Protein AF-D7DSE1-F1 (afdb_monomer)

Nearest PDB structures (foldseek):
  5x4i-assembly1_A  TM=6.315E-01  e=7.859E-10  Pyrococcus furiosus DSM 3638
  5x4h-assembly1_A  TM=6.173E-01  e=9.241E-10  Pyrococcus furiosus DSM 3638
  5ght-assembly1_A  TM=3.970E-01  e=4.111E-10  Thermococcus kodakarensis KOD1
  5ghr-assembly1_A  TM=4.679E-01  e=4.760E-08  Thermococcus kodakarensis KOD1
  6raz-assembly1_A  TM=4.412E-01  e=2.690E-04  Drosophila melanogaster

Solvent-accessible surface area (backbone atoms only — not comparable to full-atom values): 18315 Å² total; per-residue (Å²): 84,74,71,52,52,65,63,40,70,82,50,90,53,61,69,60,38,54,50,49,50,52,53,44,42,29,71,45,64,64,48,70,100,65,55,68,73,62,33,47,75,72,31,32,46,78,45,74,79,29,79,72,57,54,50,42,82,39,39,32,22,59,18,55,28,68,33,40,62,65,55,82,31,85,38,55,64,55,26,34,53,53,35,44,76,73,74,44,64,37,66,52,25,57,76,75,48,53,73,67,56,49,50,56,53,50,56,53,49,51,50,55,49,41,72,73,44,60,78,95,49,41,88,49,45,58,72,65,44,38,34,70,41,51,33,33,43,21,87,87,67,52,77,41,48,37,70,50,53,54,50,50,44,35,49,30,55,74,76,66,40,52,69,60,34,53,47,27,65,77,47,54,45,74,80,95,47,63,74,80,40,47,66,56,51,53,52,48,52,51,49,46,56,54,48,59,71,41,41,86,82,47,60,44,54,25,23,38,56,40,73,44,71,38,100,80,79,42,84,42,79,43,76,42,68,28,38,34,35,70,39,41,72,69,56,47,51,53,52,28,58,78,68,74,47,93,54,68,72,66,58,59,73,44,45,70,56,47,48,57,52,42,31,59,37,90,89,39,58,55,89,30,37,38,36,40,36,37,55,69,61,65,21,41,38,28,32,26,58,29,58,67,55,29,70,74,68,62,58,76,59,55,85,68,67,24,50,66,71,46,56,32,39,39,68,36,46,47,66,53,49,55,70,32,43,42,92,35,81,86,130

Foldseek 3Di:
DVVLLVVCVPPPPVVLNVLVVQLVCCVFPVDGPDDQVVCVVLQKHKDWFAFPWPWLPFQQLVRLCQPQLQRLDLDSVRSCVVCVVLVHHRGDGNVNDDPVSRVVVLVVVLVSSLVRDPPLLNVCSSVQGTGMFMWGAFPVRDITGSNVLSVLLLQCVLLPVVVLSVVCSVGVDPPDCPVVNPVVVVLLVQLLVLLLVCCVVFKAKWWFFDFDCFPVRDGDTDTFIAIEGEAEPVNLVVSCVSSVHPDSVSSVSNLLVNQRSNSSRPSHDSCHKYWYWYDAQKTKIKIANRVSCCVSGVDDCVVLQWDGGGITIDIDGNVSVVVGTDHDDDD

Secondary structure (DSSP, 8-state):
-HHHHHHHHT-S-HHHHHHHHHHHHHHHHS---S-HHHHHHTTEEEEEEEE--S-TTS-HHHHHHT-TTTT--SSHHHHHHHHHHTT--TTS-GGGS-HHHHHHHHHHHHHHHHHHS-GGGGGGHHHHHEEEEEEEE-TT--EEEHHHHHHHHHHHHHTT-HHHHHHHHHH---TT-TGGGHHHHHHHHHHHHHHHHHHHHHEEEEEEEEEEE-TTSSEEEEEEEEEEEEE-HHHHHHHHHHHT-S-HHHHHTTHHHHHHHGGGSTTS-TTS-EEEEE-SSEEEEEEE--HHHHHHH---SGGGT-EESSEEEEEEEHHHHHHHEEE----

Organism: Methanococcus voltae (strain ATCC BAA-1334 / A3) (NCBI:txid456320)

Structure (mmCIF, N/CA/C/O backbone):
data_AF-D7DSE1-F1
#
_entry.id   AF-D7DSE1-F1
#
loop_
_atom_site.group_PDB
_atom_site.id
_atom_site.type_symbol
_atom_site.label_atom_id
_atom_site.label_alt_id
_atom_site.label_comp_id
_atom_site.label_asym_id
_atom_site.label_entity_id
_atom_site.label_seq_id
_atom_site.pdbx_PDB_ins_code
_atom_site.Cartn_x
_atom_site.Cartn_y
_atom_site.Cartn_z
_atom_site.occupancy
_atom_site.B_iso_or_equiv
_atom_site.auth_seq_id
_atom_site.auth_comp_id
_atom_site.auth_asym_id
_atom_site.auth_atom_id
_atom_site.pdbx_PDB_model_num
ATOM 1 N N . MET A 1 1 ? 2.330 -10.966 7.352 1.00 81.06 1 MET A N 1
ATOM 2 C CA . MET A 1 1 ? 1.121 -11.818 7.349 1.00 81.06 1 MET A CA 1
ATOM 3 C C . MET A 1 1 ? 1.404 -13.301 7.152 1.00 81.06 1 MET A C 1
ATOM 5 O O . MET A 1 1 ? 1.011 -14.053 8.021 1.00 81.06 1 MET A O 1
ATOM 9 N N . TYR A 1 2 ? 2.136 -13.758 6.127 1.00 78.62 2 TYR A N 1
ATOM 10 C CA . TYR A 1 2 ? 2.422 -15.205 5.978 1.00 78.62 2 TYR A CA 1
ATOM 11 C C . TYR A 1 2 ? 3.104 -15.850 7.204 1.00 78.62 2 TYR A C 1
ATOM 13 O O . TYR A 1 2 ? 2.754 -16.946 7.617 1.00 78.62 2 TYR A O 1
ATOM 21 N N . LYS A 1 3 ? 4.034 -15.135 7.854 1.00 82.56 3 LYS A N 1
ATOM 22 C CA . LYS A 1 3 ? 4.616 -15.584 9.132 1.00 82.56 3 LYS A CA 1
ATOM 23 C C . LYS A 1 3 ? 3.591 -15.708 10.267 1.00 82.56 3 LYS A C 1
ATOM 25 O O . LYS A 1 3 ? 3.805 -16.507 11.162 1.00 82.56 3 LYS A O 1
ATOM 30 N N . ILE A 1 4 ? 2.526 -14.904 10.239 1.00 84.44 4 ILE A N 1
ATOM 31 C CA . ILE A 1 4 ? 1.454 -14.945 11.239 1.00 84.44 4 ILE A CA 1
ATOM 32 C C . ILE A 1 4 ? 0.587 -16.175 11.015 1.00 84.44 4 ILE A C 1
ATOM 34 O O . ILE A 1 4 ? 0.338 -16.879 11.980 1.00 84.44 4 ILE A O 1
ATOM 38 N N . LEU A 1 5 ? 0.222 -16.476 9.761 1.00 84.75 5 LEU A N 1
ATOM 39 C CA . LEU A 1 5 ? -0.468 -17.723 9.409 1.00 84.75 5 LEU A CA 1
ATOM 40 C C . LEU A 1 5 ? 0.285 -18.938 9.955 1.00 84.75 5 LEU A C 1
ATOM 42 O O . LEU A 1 5 ? -0.229 -19.646 10.811 1.00 84.75 5 LEU A O 1
ATOM 46 N N . LYS A 1 6 ? 1.567 -19.078 9.594 1.00 84.88 6 LYS A N 1
ATOM 47 C CA . LYS A 1 6 ? 2.430 -20.156 10.108 1.00 84.88 6 LYS A CA 1
ATOM 48 C C . LYS A 1 6 ? 2.527 -20.204 11.628 1.00 84.88 6 LYS A C 1
ATOM 50 O O . LYS A 1 6 ? 2.675 -21.270 12.212 1.00 84.88 6 LYS A O 1
ATOM 55 N N . MET A 1 7 ? 2.512 -19.039 12.271 1.00 84.25 7 MET A N 1
ATOM 56 C CA . MET A 1 7 ? 2.574 -18.949 13.724 1.00 84.25 7 MET A CA 1
ATOM 57 C C . MET A 1 7 ? 1.302 -19.516 14.364 1.00 84.25 7 MET A C 1
ATOM 59 O O . MET A 1 7 ? 1.409 -20.174 15.396 1.00 84.25 7 MET A O 1
ATOM 63 N N . VAL A 1 8 ? 0.122 -19.265 13.783 1.00 86.19 8 VAL A N 1
ATOM 64 C CA . VAL A 1 8 ? -1.166 -19.714 14.339 1.00 86.19 8 VAL A CA 1
ATOM 65 C C . VAL A 1 8 ? -1.611 -21.095 13.862 1.00 86.19 8 VAL A C 1
ATOM 67 O O . VAL A 1 8 ? -2.371 -21.730 14.583 1.00 86.19 8 VAL A O 1
ATOM 70 N N . GLU A 1 9 ? -1.105 -21.601 12.732 1.00 85.00 9 GLU A N 1
ATOM 71 C CA . GLU A 1 9 ? -1.426 -22.932 12.174 1.00 85.00 9 GLU A CA 1
ATOM 72 C C . GLU A 1 9 ? -1.324 -24.057 13.221 1.00 85.00 9 GLU A C 1
ATOM 74 O O . GLU A 1 9 ? -2.212 -24.905 13.309 1.00 85.00 9 GLU A O 1
ATOM 79 N N . ASN A 1 10 ? -0.302 -24.003 14.080 1.00 80.19 10 ASN A N 1
ATOM 80 C CA . ASN A 1 10 ? -0.032 -25.016 15.107 1.00 80.19 10 ASN A CA 1
ATOM 81 C C . ASN A 1 10 ? -0.679 -24.727 16.477 1.00 80.19 10 ASN A C 1
ATOM 83 O O . ASN A 1 10 ? -0.377 -25.415 17.448 1.00 80.19 10 ASN A O 1
ATOM 87 N N . MET A 1 11 ? -1.507 -23.686 16.607 1.00 83.38 11 MET A N 1
ATOM 88 C CA . MET A 1 11 ? -2.202 -23.386 17.868 1.00 83.38 11 MET A CA 1
ATOM 89 C C . MET A 1 11 ? -3.508 -24.185 17.983 1.00 83.38 11 MET A C 1
ATOM 91 O O . MET A 1 11 ? -4.112 -24.526 16.975 1.00 83.38 11 MET A O 1
ATOM 95 N N . GLU A 1 12 ? -3.987 -24.450 19.195 1.00 85.50 12 GLU A N 1
ATOM 96 C CA . GLU A 1 12 ? -5.309 -25.080 19.411 1.00 85.50 12 GLU A CA 1
ATOM 97 C C . GLU A 1 12 ? -6.475 -24.076 19.313 1.00 85.50 12 GLU A C 1
ATOM 99 O O . GLU A 1 12 ? -7.641 -24.452 19.254 1.00 85.50 12 GLU A O 1
ATOM 104 N N . ASP A 1 13 ? -6.158 -22.782 19.263 1.00 88.25 13 ASP A N 1
ATOM 105 C CA . ASP A 1 13 ? -7.113 -21.675 19.240 1.00 88.25 13 ASP A CA 1
ATOM 106 C C . ASP A 1 13 ? -7.690 -21.469 17.824 1.00 88.25 13 ASP A C 1
ATOM 108 O O . ASP A 1 13 ? -7.138 -20.725 17.008 1.00 88.25 13 ASP A O 1
ATOM 112 N N . ASN A 1 14 ? -8.778 -22.183 17.512 1.00 89.06 14 ASN A N 1
ATOM 113 C CA . ASN A 1 14 ? -9.445 -22.113 16.205 1.00 89.06 14 ASN A CA 1
ATOM 114 C C . ASN A 1 14 ? -10.049 -20.728 15.918 1.00 89.06 14 ASN A C 1
ATOM 116 O O . ASN A 1 14 ? -10.003 -20.277 14.778 1.00 89.06 14 ASN A O 1
ATOM 120 N N . GLU A 1 15 ? -10.538 -20.016 16.938 1.00 89.94 15 GLU A N 1
ATOM 121 C CA . GLU A 1 15 ? -11.076 -18.659 16.767 1.00 89.94 15 GLU A CA 1
ATOM 122 C C . GLU A 1 15 ? -9.975 -17.688 16.316 1.00 89.94 15 GLU A C 1
ATOM 124 O O . GLU A 1 15 ? -10.163 -16.889 15.392 1.00 89.94 15 GLU A O 1
ATOM 129 N N . LEU A 1 16 ? -8.787 -17.793 16.919 1.00 91.19 16 LEU A N 1
ATOM 130 C CA . LEU A 1 16 ? -7.623 -17.010 16.520 1.00 91.19 16 LEU A CA 1
ATOM 131 C C . LEU A 1 16 ? -7.149 -17.349 15.099 1.00 91.19 16 LEU A C 1
ATOM 133 O O . LEU A 1 16 ? -6.723 -16.441 14.381 1.00 91.19 16 LEU A O 1
ATOM 137 N N . LYS A 1 17 ? -7.213 -18.621 14.684 1.00 92.00 17 LYS A N 1
ATOM 138 C CA . LYS A 1 17 ? -6.890 -19.028 13.304 1.00 92.00 17 LYS A CA 1
ATOM 139 C C . LYS A 1 17 ? -7.842 -18.385 12.304 1.00 92.00 17 LYS A C 1
ATOM 141 O O . LYS A 1 17 ? -7.370 -17.704 11.395 1.00 92.00 17 LYS A O 1
ATOM 146 N N . ASP A 1 18 ? -9.147 -18.511 12.533 1.00 92.31 18 ASP A N 1
ATOM 147 C CA . ASP A 1 18 ? -10.166 -17.924 11.662 1.00 92.31 18 ASP A CA 1
ATOM 148 C C . ASP A 1 18 ? -10.003 -16.401 11.572 1.00 92.31 18 ASP A C 1
ATOM 150 O O . ASP A 1 18 ? -10.032 -15.819 10.486 1.00 92.31 18 ASP A O 1
ATOM 154 N N . PHE A 1 19 ? -9.752 -15.738 12.706 1.00 94.50 19 PHE A N 1
ATOM 155 C CA . PHE A 1 19 ? -9.487 -14.303 12.726 1.00 94.50 19 PHE A CA 1
ATOM 156 C C . PHE A 1 19 ? -8.250 -13.930 11.895 1.00 94.50 19 PHE A C 1
ATOM 158 O O . PHE A 1 19 ? -8.287 -12.980 11.109 1.00 94.50 19 PHE A O 1
ATOM 165 N N . VAL A 1 20 ? -7.147 -14.671 12.030 1.00 94.31 20 VAL A N 1
ATOM 166 C CA . VAL A 1 20 ? -5.933 -14.430 11.236 1.00 94.31 20 VAL A CA 1
ATOM 167 C C . VAL A 1 20 ? -6.177 -14.662 9.747 1.00 94.31 20 VAL A C 1
ATOM 169 O O . VAL A 1 20 ? -5.650 -13.891 8.938 1.00 94.31 20 VAL A O 1
ATOM 172 N N . ASP A 1 21 ? -6.983 -15.653 9.377 1.00 91.44 21 ASP A N 1
ATOM 173 C CA . ASP A 1 21 ? -7.369 -15.889 7.986 1.00 91.44 21 ASP A CA 1
ATOM 174 C C . ASP A 1 21 ? -8.151 -14.702 7.419 1.00 91.44 21 ASP A C 1
ATOM 176 O O . ASP A 1 21 ? -7.854 -14.239 6.313 1.00 91.44 21 ASP A O 1
ATOM 180 N N . VAL A 1 22 ? -9.064 -14.115 8.199 1.00 94.06 22 VAL A N 1
ATOM 181 C CA . VAL A 1 22 ? -9.761 -12.871 7.828 1.00 94.06 22 VAL A CA 1
ATOM 182 C C . VAL A 1 22 ? -8.773 -11.720 7.607 1.00 94.06 22 VAL A C 1
ATOM 184 O O . VAL A 1 22 ? -8.827 -11.038 6.578 1.00 94.06 22 VAL A O 1
ATOM 187 N N . LEU A 1 23 ? -7.814 -11.524 8.519 1.00 95.00 23 LEU A N 1
ATOM 188 C CA . LEU A 1 23 ? -6.773 -10.501 8.359 1.00 95.00 23 LEU A CA 1
ATOM 189 C C . LEU A 1 23 ? -5.884 -10.761 7.136 1.00 95.00 23 LEU A C 1
ATOM 191 O O . LEU A 1 23 ? -5.426 -9.818 6.484 1.00 95.00 23 LEU A O 1
ATOM 195 N N . TYR A 1 24 ? -5.606 -12.025 6.821 1.00 89.75 24 TYR A N 1
ATOM 196 C CA . TYR A 1 24 ? -4.817 -12.410 5.656 1.00 89.75 24 TYR A CA 1
ATOM 197 C C . TYR A 1 24 ? -5.562 -12.142 4.346 1.00 89.75 24 TYR A C 1
ATOM 199 O O . TYR A 1 24 ? -4.965 -11.584 3.418 1.00 89.75 24 TYR A O 1
ATOM 207 N N . GLN A 1 25 ? -6.861 -12.451 4.287 1.00 86.69 25 GLN A N 1
ATOM 208 C CA . GLN A 1 25 ? -7.719 -12.091 3.157 1.00 86.69 25 GLN A CA 1
ATOM 209 C C . GLN A 1 25 ? -7.704 -10.578 2.926 1.00 86.69 25 GLN A C 1
ATOM 211 O O . GLN A 1 25 ? -7.408 -10.136 1.812 1.00 86.69 25 GLN A O 1
ATOM 216 N N . TYR A 1 26 ? -7.902 -9.785 3.985 1.00 91.00 26 TYR A N 1
ATOM 217 C CA . TYR A 1 26 ? -7.803 -8.328 3.902 1.00 91.00 26 TYR A CA 1
ATOM 218 C C . TYR A 1 26 ? -6.411 -7.866 3.443 1.00 91.00 26 TYR A C 1
ATOM 220 O O . TYR A 1 26 ? -6.290 -6.991 2.587 1.00 91.00 26 TYR A O 1
ATOM 228 N N . TYR A 1 27 ? -5.334 -8.460 3.961 1.00 87.12 27 TYR A N 1
ATOM 229 C CA . TYR A 1 27 ? -3.970 -8.096 3.574 1.00 87.12 27 TYR A CA 1
ATOM 230 C C . TYR A 1 27 ? -3.711 -8.268 2.071 1.00 87.12 27 TYR A C 1
ATOM 232 O O . TYR A 1 27 ? -3.089 -7.394 1.462 1.00 87.12 27 TYR A O 1
ATOM 240 N N . ILE A 1 28 ? -4.180 -9.372 1.480 1.00 78.94 28 ILE A N 1
ATOM 241 C CA . ILE A 1 28 ? -3.968 -9.672 0.058 1.00 78.94 28 ILE A CA 1
ATOM 242 C C . ILE A 1 28 ? -4.918 -8.872 -0.832 1.00 78.94 28 ILE A C 1
ATOM 244 O O . ILE A 1 28 ? -4.488 -8.331 -1.853 1.00 78.94 28 ILE A O 1
ATOM 248 N N . ASN A 1 29 ? -6.199 -8.827 -0.467 1.00 78.69 29 ASN A N 1
ATOM 249 C CA . ASN A 1 29 ? -7.265 -8.360 -1.351 1.00 78.69 29 ASN A CA 1
ATOM 250 C C . ASN A 1 29 ? -7.662 -6.906 -1.105 1.00 78.69 29 ASN A C 1
ATOM 252 O O . ASN A 1 29 ? -8.199 -6.286 -2.016 1.00 78.69 29 ASN A O 1
ATOM 256 N N . LYS A 1 30 ? -7.389 -6.372 0.093 1.00 85.56 30 LYS A N 1
ATOM 257 C CA . LYS A 1 30 ? -7.989 -5.135 0.627 1.00 85.56 30 LYS A CA 1
ATOM 258 C C . LYS A 1 30 ? -9.513 -5.191 0.761 1.00 85.56 30 LYS A C 1
ATOM 260 O O . LYS A 1 30 ? -10.135 -4.170 0.987 1.00 85.56 30 LYS A O 1
ATOM 265 N N . GLU A 1 31 ? -10.073 -6.394 0.690 1.00 88.62 31 GLU A N 1
ATOM 266 C CA . GLU A 1 31 ? -11.501 -6.685 0.747 1.00 88.62 31 GLU A CA 1
ATOM 267 C C . GLU A 1 31 ? -11.699 -7.969 1.563 1.00 88.62 31 GLU A C 1
ATOM 269 O O . GLU A 1 31 ? -10.883 -8.895 1.457 1.00 88.62 31 GLU A O 1
ATOM 274 N N . ILE A 1 32 ? -12.768 -8.039 2.360 1.00 92.00 32 ILE A N 1
ATOM 275 C CA . ILE A 1 32 ? -13.123 -9.227 3.144 1.00 92.00 32 ILE A CA 1
ATOM 276 C C . ILE A 1 32 ? -14.469 -9.747 2.652 1.00 92.00 32 ILE A C 1
ATOM 278 O O . ILE A 1 32 ? -15.468 -9.040 2.734 1.00 92.00 32 ILE A O 1
ATOM 282 N N . ASN A 1 33 ? -14.523 -10.999 2.195 1.00 90.19 33 ASN A N 1
ATOM 283 C CA . ASN A 1 33 ? -15.768 -11.612 1.727 1.00 90.19 33 ASN A CA 1
ATOM 284 C C . ASN A 1 33 ? -16.516 -12.306 2.879 1.00 90.19 33 ASN A C 1
ATOM 286 O O . ASN A 1 33 ? -16.632 -13.530 2.920 1.00 90.19 33 ASN A O 1
ATOM 290 N N . LEU A 1 34 ? -16.970 -11.510 3.848 1.00 93.69 34 LEU A N 1
ATOM 291 C CA . LEU A 1 34 ? -17.798 -11.948 4.972 1.00 93.69 34 LEU A CA 1
ATOM 292 C C . LEU A 1 34 ? -18.983 -10.998 5.170 1.00 93.69 34 LEU A C 1
ATOM 294 O O . LEU A 1 34 ? -18.914 -9.817 4.820 1.00 93.69 34 LEU A O 1
ATOM 298 N N . SER A 1 35 ? -20.065 -11.522 5.753 1.00 93.88 35 SER A N 1
ATOM 299 C CA . SER A 1 35 ? -21.191 -10.704 6.203 1.00 93.88 35 SER A CA 1
ATOM 300 C C . SER A 1 35 ? -20.797 -9.852 7.409 1.00 93.88 35 SER A C 1
ATOM 302 O O . SER A 1 35 ? -19.952 -10.254 8.213 1.00 93.88 35 SER A O 1
ATOM 304 N N . ASP A 1 36 ? -21.458 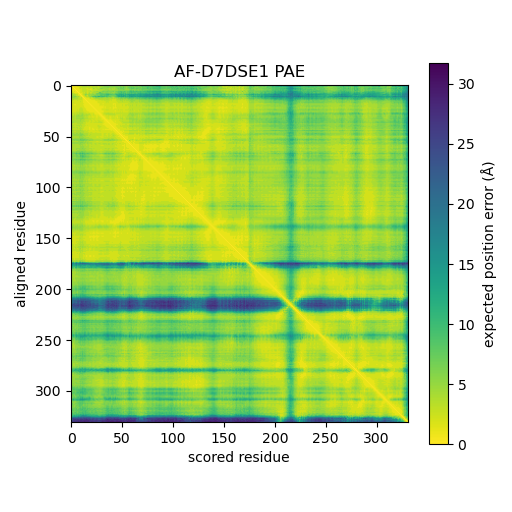-8.709 7.583 1.00 93.38 36 ASP A N 1
ATOM 305 C CA . ASP A 1 36 ? -21.157 -7.786 8.684 1.00 93.38 36 ASP A CA 1
ATOM 306 C C . ASP A 1 36 ? -21.373 -8.436 10.057 1.00 93.38 36 ASP A C 1
ATOM 308 O O . ASP A 1 36 ? -20.610 -8.194 10.989 1.00 93.38 36 ASP A O 1
ATOM 312 N N . GLY A 1 37 ? -22.345 -9.349 10.169 1.00 94.94 37 GLY A N 1
ATOM 313 C CA . GLY A 1 37 ? -22.549 -10.151 11.378 1.00 94.94 37 GLY A CA 1
ATOM 314 C C . GLY A 1 37 ? -21.328 -11.001 11.747 1.00 94.94 37 GLY A C 1
ATOM 315 O O . GLY A 1 37 ? -20.951 -11.043 12.916 1.00 94.94 37 GLY A O 1
ATOM 316 N N . LYS A 1 38 ? -20.666 -11.625 10.759 1.00 94.50 38 LYS A N 1
ATOM 317 C CA . LYS A 1 38 ? -19.419 -12.378 10.983 1.00 94.50 38 LYS A CA 1
ATOM 318 C C . LYS A 1 38 ? -18.239 -11.450 11.271 1.00 94.50 38 LYS A C 1
ATOM 320 O O . LYS A 1 38 ? -17.454 -11.737 12.165 1.00 94.50 38 LYS A O 1
ATOM 325 N N . LEU A 1 39 ? -18.123 -10.320 10.571 1.00 95.31 39 LEU A N 1
ATOM 326 C CA . LEU A 1 39 ? -17.075 -9.328 10.853 1.00 95.31 39 LEU A CA 1
ATOM 327 C C . LEU A 1 39 ? -17.155 -8.819 12.296 1.00 95.31 39 LEU A C 1
ATOM 329 O O . LEU A 1 39 ? -16.139 -8.763 12.992 1.00 95.31 39 LEU A O 1
ATOM 333 N N . LYS A 1 40 ? -18.373 -8.544 12.776 1.00 94.00 40 LYS A N 1
ATOM 334 C CA . LYS A 1 40 ? -18.625 -8.063 14.137 1.00 94.00 40 LYS A CA 1
ATOM 335 C C . LYS A 1 40 ? -18.177 -9.060 15.209 1.00 94.00 40 LYS A C 1
ATOM 337 O O . LYS A 1 40 ? -17.689 -8.621 16.246 1.00 94.00 40 LYS A O 1
ATOM 342 N N . GLN A 1 41 ? -18.258 -10.371 14.957 1.00 93.38 41 GLN A N 1
ATOM 343 C CA . GLN A 1 41 ? -17.715 -11.399 15.865 1.00 93.38 41 GLN A CA 1
ATOM 344 C C . GLN A 1 41 ? -16.198 -11.239 16.049 1.00 93.38 41 GLN A C 1
ATOM 346 O O . GLN A 1 41 ? -15.683 -11.333 17.160 1.00 93.38 41 GLN A O 1
ATOM 351 N N . TYR A 1 42 ? -15.484 -10.872 14.985 1.00 94.19 42 TYR A N 1
ATOM 352 C CA . TYR A 1 42 ? -14.057 -10.561 15.050 1.00 94.19 42 TYR A CA 1
ATOM 353 C C . TYR A 1 42 ? -13.759 -9.139 15.550 1.00 94.19 42 TYR A C 1
ATOM 355 O O . TYR A 1 42 ? -12.591 -8.779 15.699 1.00 94.19 42 TYR A O 1
ATOM 363 N N . GLY A 1 43 ? -14.773 -8.336 15.885 1.00 94.88 43 GLY A N 1
ATOM 364 C CA . GLY A 1 43 ? -14.612 -6.921 16.232 1.00 94.88 43 GLY A CA 1
ATOM 365 C C . GLY A 1 43 ? -14.211 -6.054 15.036 1.00 94.88 43 GLY A C 1
ATOM 366 O O . GLY A 1 43 ? -13.621 -4.995 15.236 1.00 94.88 43 GLY A O 1
ATOM 367 N N . ILE A 1 44 ? -14.483 -6.515 13.810 1.00 97.25 44 ILE A N 1
ATOM 368 C CA . ILE A 1 44 ? -14.244 -5.775 12.571 1.00 97.25 44 ILE A CA 1
ATOM 369 C C . ILE A 1 44 ? -15.546 -5.103 12.124 1.00 97.25 44 ILE A C 1
ATOM 371 O O . ILE A 1 44 ? -16.615 -5.712 12.160 1.00 97.25 44 ILE A O 1
ATOM 375 N N . PHE A 1 45 ? -15.442 -3.859 11.665 1.00 95.88 45 PHE A N 1
ATOM 376 C CA . PHE A 1 45 ? -16.542 -3.065 11.124 1.00 95.88 45 PHE A CA 1
ATOM 377 C C . PHE A 1 45 ? -16.218 -2.677 9.692 1.00 95.88 45 PHE A C 1
ATOM 379 O O . PHE A 1 45 ? -15.080 -2.308 9.402 1.00 95.88 45 PHE A O 1
ATOM 386 N N . ARG A 1 46 ? -17.218 -2.771 8.818 1.00 96.69 46 ARG A N 1
ATOM 387 C CA . ARG A 1 46 ? -17.144 -2.309 7.437 1.00 96.69 46 ARG A CA 1
ATOM 388 C C . ARG A 1 46 ? -17.890 -0.983 7.327 1.00 96.69 46 ARG A C 1
ATOM 390 O O . ARG A 1 46 ? -19.032 -0.891 7.768 1.00 96.69 46 ARG A O 1
ATOM 397 N N . GLU A 1 47 ? -17.247 0.006 6.732 1.00 95.06 47 GLU A N 1
ATOM 398 C CA . GLU A 1 47 ? -17.885 1.219 6.228 1.00 95.06 47 GLU A CA 1
ATOM 399 C C . GLU A 1 47 ? -17.921 1.102 4.698 1.00 95.06 47 GLU A C 1
ATOM 401 O O . GLU A 1 47 ? -16.947 0.664 4.085 1.00 95.06 47 GLU A O 1
ATOM 406 N N . VAL A 1 48 ? -19.072 1.380 4.091 1.00 94.19 48 VAL A N 1
ATOM 407 C CA . VAL A 1 48 ? -19.323 1.174 2.654 1.00 94.19 48 VAL A CA 1
ATOM 408 C C . VAL A 1 48 ? -19.255 2.521 1.946 1.00 94.19 48 VAL A C 1
ATOM 410 O O . VAL A 1 48 ? -19.628 3.530 2.536 1.00 94.19 48 VAL A O 1
ATOM 413 N N . ASP A 1 49 ? -18.800 2.522 0.692 1.00 93.25 49 ASP A N 1
ATOM 414 C CA . ASP A 1 49 ? -18.668 3.724 -0.143 1.00 93.25 49 ASP A CA 1
ATOM 415 C C . ASP A 1 49 ? -17.824 4.825 0.516 1.00 93.25 49 ASP A C 1
ATOM 417 O O . ASP A 1 49 ? -18.137 6.012 0.481 1.00 93.25 49 ASP A O 1
ATOM 421 N N . GLU A 1 50 ? -16.701 4.405 1.092 1.00 95.38 50 GLU A N 1
ATOM 422 C CA . GLU A 1 50 ? -15.762 5.245 1.822 1.00 95.38 50 GLU A CA 1
ATOM 423 C C . GLU A 1 50 ? -14.508 5.567 1.006 1.00 95.38 50 GLU A C 1
ATOM 425 O O . GLU A 1 50 ? -14.077 4.787 0.150 1.00 95.38 50 GLU A O 1
ATOM 430 N N . LEU A 1 51 ? -13.863 6.697 1.320 1.00 95.31 51 LEU A N 1
ATOM 431 C CA . LEU A 1 51 ? -12.600 7.083 0.688 1.00 95.31 51 LEU A CA 1
ATOM 432 C C . LEU A 1 51 ? -11.463 6.147 1.139 1.00 95.31 51 LEU A C 1
ATOM 434 O O . LEU A 1 51 ? -11.131 6.070 2.321 1.00 95.31 51 LEU A O 1
ATOM 438 N N . LEU A 1 52 ? -10.808 5.475 0.195 1.00 93.50 52 LEU A N 1
ATOM 439 C CA . LEU A 1 52 ? -9.785 4.451 0.432 1.00 93.50 52 LEU A CA 1
ATOM 440 C C . LEU A 1 52 ? -8.371 5.044 0.570 1.00 93.50 52 LEU A C 1
ATOM 442 O O . LEU A 1 52 ? -7.472 4.760 -0.228 1.00 93.50 52 LEU A O 1
ATOM 446 N N . ILE A 1 53 ? -8.160 5.865 1.599 1.00 92.25 53 ILE A N 1
ATOM 447 C CA . ILE A 1 53 ? -6.843 6.422 1.961 1.00 92.25 53 ILE A CA 1
ATOM 448 C C . ILE A 1 53 ? -6.200 5.648 3.117 1.00 92.25 53 ILE A C 1
ATOM 450 O O . ILE A 1 53 ? -6.877 5.035 3.938 1.00 92.25 53 ILE A O 1
ATOM 454 N N . TYR A 1 54 ? -4.868 5.649 3.189 1.00 87.38 54 TYR A N 1
ATOM 455 C CA . TYR A 1 54 ? -4.145 4.945 4.251 1.00 87.38 54 TYR A CA 1
ATOM 456 C C . TYR A 1 54 ? -4.239 5.702 5.584 1.00 87.38 54 TYR A C 1
ATOM 458 O O . TYR A 1 54 ? -4.052 6.905 5.599 1.00 87.38 54 TYR A O 1
ATOM 466 N N . ASP A 1 55 ? -4.449 5.000 6.705 1.00 89.62 55 ASP A N 1
ATOM 467 C CA . ASP A 1 55 ? -4.467 5.576 8.067 1.00 89.62 55 ASP A CA 1
ATOM 468 C C . ASP A 1 55 ? -5.387 6.804 8.242 1.00 89.62 55 ASP A C 1
ATOM 470 O O . ASP A 1 55 ? -4.924 7.937 8.335 1.00 89.62 55 ASP A O 1
ATOM 474 N N . LYS A 1 56 ? -6.703 6.581 8.349 1.00 94.56 56 LYS A N 1
ATOM 475 C CA . LYS A 1 56 ? -7.690 7.646 8.583 1.00 94.56 56 LYS A CA 1
ATOM 476 C C . LYS A 1 56 ? -7.594 8.333 9.953 1.00 94.56 56 LYS A C 1
ATOM 478 O O . LYS A 1 56 ? -8.197 9.382 10.104 1.00 94.56 56 LYS A O 1
ATOM 483 N N . LYS A 1 57 ? -6.815 7.771 10.891 1.00 93.00 57 LYS A N 1
ATOM 484 C CA . LYS A 1 57 ? -6.540 8.322 12.233 1.00 93.00 57 LYS A CA 1
ATOM 485 C C . LYS A 1 57 ? -5.227 9.105 12.331 1.00 93.00 57 LYS A C 1
ATOM 487 O O . LYS A 1 57 ? -4.873 9.587 13.404 1.00 93.00 57 LYS A O 1
ATOM 492 N N . GLY A 1 58 ? -4.434 9.119 11.263 1.00 92.25 58 GLY A N 1
ATOM 493 C CA . GLY A 1 58 ? -3.209 9.909 11.183 1.00 92.25 58 GLY A CA 1
ATOM 494 C C . GLY A 1 58 ? -3.472 11.303 10.610 1.00 92.25 58 GLY A C 1
ATOM 495 O O . GLY A 1 58 ? -4.588 11.577 10.174 1.00 92.25 58 GLY A O 1
ATOM 496 N N . PRO A 1 59 ? -2.443 12.168 10.555 1.00 96.62 59 PRO A N 1
ATOM 497 C CA . PRO A 1 59 ? -2.538 13.449 9.865 1.00 96.62 59 PRO A CA 1
ATOM 498 C C . PRO A 1 59 ? -2.994 13.261 8.415 1.00 96.62 59 PRO A C 1
ATOM 500 O O . PRO A 1 59 ? -2.360 12.519 7.656 1.00 96.62 59 PRO A O 1
ATOM 503 N N . LEU A 1 60 ? -4.062 13.952 8.018 1.00 97.19 60 LEU A N 1
ATOM 504 C CA . LEU A 1 60 ? -4.690 13.790 6.707 1.00 97.19 60 LEU A CA 1
ATOM 505 C C . LEU A 1 60 ? -3.706 13.987 5.550 1.00 97.19 60 LEU A C 1
ATOM 507 O O . LEU A 1 60 ? -3.745 13.233 4.577 1.00 97.19 60 LEU A O 1
ATOM 511 N N . TYR A 1 61 ? -2.782 14.947 5.654 1.00 96.94 61 TYR A N 1
ATOM 512 C CA . TYR A 1 61 ? -1.796 15.182 4.592 1.00 96.94 61 TYR A CA 1
ATOM 513 C C . TYR A 1 61 ? -0.876 13.982 4.340 1.00 96.94 61 TYR A C 1
ATOM 515 O O . TYR A 1 61 ? -0.501 13.729 3.196 1.00 96.94 61 TYR A O 1
ATOM 523 N N . ILE A 1 62 ? -0.551 13.203 5.376 1.00 93.94 62 ILE A N 1
ATOM 524 C CA . ILE A 1 62 ? 0.265 11.990 5.242 1.00 93.94 62 ILE A CA 1
ATOM 525 C C . ILE A 1 62 ? -0.545 10.911 4.523 1.00 93.94 62 ILE A C 1
ATOM 527 O O . ILE A 1 62 ? -0.031 10.231 3.631 1.00 93.94 62 ILE A O 1
ATOM 531 N N . SER A 1 63 ? -1.815 10.757 4.891 1.00 93.38 63 SER A N 1
ATOM 532 C CA . SER A 1 63 ? -2.738 9.781 4.307 1.00 93.38 63 SER A CA 1
ATOM 533 C C . SER A 1 63 ? -2.977 10.040 2.818 1.00 93.38 63 SER A C 1
ATOM 535 O O . SER A 1 63 ? -2.944 9.103 2.016 1.00 93.38 63 SER A O 1
ATOM 537 N N . LEU A 1 64 ? -3.150 11.311 2.438 1.00 94.38 64 LEU A N 1
ATOM 538 C CA . LEU A 1 64 ? -3.317 11.736 1.048 1.00 94.38 64 LEU A CA 1
ATOM 539 C C . LEU A 1 64 ? -2.012 11.647 0.248 1.00 94.38 64 LEU A C 1
ATOM 541 O O . LEU A 1 64 ? -2.029 11.142 -0.875 1.00 94.38 64 LEU A O 1
ATOM 545 N N . HIS A 1 65 ? -0.881 12.086 0.809 1.00 92.38 65 HIS A N 1
ATOM 546 C CA . HIS A 1 65 ? 0.420 11.995 0.140 1.00 92.38 65 HIS A CA 1
ATOM 547 C C . HIS A 1 65 ? 0.801 10.543 -0.186 1.00 92.38 65 HIS A C 1
ATOM 549 O O . HIS A 1 65 ? 1.255 10.253 -1.291 1.00 92.38 65 HIS A O 1
ATOM 555 N N . ASN A 1 66 ? 0.562 9.616 0.746 1.00 88.31 66 ASN A N 1
ATOM 556 C CA . ASN A 1 66 ? 0.911 8.204 0.576 1.00 88.31 66 ASN A CA 1
ATOM 557 C C . ASN A 1 66 ? -0.045 7.423 -0.342 1.00 88.31 66 ASN A C 1
ATOM 559 O O . ASN A 1 66 ? 0.179 6.232 -0.590 1.00 88.31 66 ASN A O 1
ATOM 563 N N . PHE A 1 67 ? -1.104 8.051 -0.860 1.00 88.94 67 PHE A N 1
ATOM 564 C CA . PHE A 1 67 ? -1.997 7.410 -1.816 1.00 88.94 67 PHE A CA 1
ATOM 565 C C . PHE A 1 67 ? -1.288 7.197 -3.165 1.00 88.94 67 PHE A C 1
ATOM 567 O O . PHE A 1 67 ? -1.025 8.136 -3.916 1.00 88.94 67 PHE A O 1
ATOM 574 N N . ASN A 1 68 ? -0.988 5.935 -3.482 1.00 83.75 68 ASN A N 1
ATOM 575 C CA . ASN A 1 68 ? -0.102 5.568 -4.592 1.00 83.75 68 ASN A CA 1
ATOM 576 C C . ASN A 1 68 ? -0.770 4.774 -5.728 1.00 83.75 68 ASN A C 1
ATOM 578 O O . ASN A 1 68 ? -0.078 4.340 -6.647 1.00 83.75 68 ASN A O 1
ATOM 582 N N . GLU A 1 69 ? -2.093 4.570 -5.700 1.00 88.56 69 GLU A N 1
ATOM 583 C CA . GLU A 1 69 ? -2.804 3.993 -6.858 1.00 88.56 69 GLU A CA 1
ATOM 584 C C . GLU A 1 69 ? -2.875 4.994 -8.016 1.00 88.56 69 GLU A C 1
ATOM 586 O O . GLU A 1 69 ? -2.752 4.624 -9.183 1.00 88.56 69 GLU A O 1
ATOM 591 N N . ILE A 1 70 ? -3.036 6.275 -7.679 1.00 91.50 70 ILE A N 1
ATOM 592 C CA . ILE A 1 70 ? -2.891 7.415 -8.582 1.00 91.50 70 ILE A CA 1
ATOM 593 C C . ILE A 1 70 ? -2.120 8.459 -7.773 1.00 91.50 70 ILE A C 1
ATOM 595 O O . ILE A 1 70 ? -2.720 9.068 -6.895 1.00 91.50 70 ILE A O 1
ATOM 599 N N . PRO A 1 71 ? -0.812 8.664 -7.997 1.00 88.88 71 PRO A N 1
ATOM 600 C CA . PRO A 1 71 ? -0.010 9.549 -7.156 1.00 88.88 71 PRO A CA 1
ATOM 601 C C . PRO A 1 71 ? -0.467 10.995 -7.354 1.00 88.88 71 PRO A C 1
ATOM 603 O O . PRO A 1 71 ? -0.087 11.634 -8.332 1.00 88.88 71 PRO A O 1
ATOM 606 N N . LEU A 1 72 ? -1.339 11.522 -6.493 1.00 92.12 72 LEU A N 1
ATOM 607 C CA . LEU A 1 72 ? -1.949 12.848 -6.680 1.00 92.12 72 LEU A CA 1
ATOM 608 C C . LEU A 1 72 ? -1.038 13.997 -6.238 1.00 92.12 72 LEU A C 1
ATOM 610 O O . LEU A 1 72 ? -1.161 15.095 -6.787 1.00 92.12 72 LEU A O 1
ATOM 614 N N . PHE A 1 73 ? -0.118 13.718 -5.316 1.00 92.56 73 PHE A N 1
ATOM 615 C CA . PHE A 1 73 ? 0.795 14.676 -4.698 1.00 92.56 73 PHE A CA 1
ATOM 616 C C . PHE A 1 73 ? 2.221 14.136 -4.776 1.00 92.56 73 PHE A C 1
ATOM 618 O O . PHE A 1 73 ? 2.462 12.976 -4.444 1.00 92.56 73 PHE A O 1
ATOM 625 N N . ARG A 1 74 ? 3.165 14.962 -5.223 1.00 86.56 74 ARG A N 1
ATOM 626 C CA . ARG A 1 74 ? 4.590 14.607 -5.310 1.00 86.56 74 ARG A CA 1
ATOM 627 C C . ARG A 1 74 ? 5.300 14.759 -3.971 1.00 86.56 74 ARG A C 1
ATOM 629 O O . ARG A 1 74 ? 6.292 14.083 -3.733 1.00 86.56 74 ARG A O 1
ATOM 636 N N . THR A 1 75 ? 4.803 15.644 -3.113 1.00 90.12 75 THR A N 1
ATOM 637 C CA . THR A 1 75 ? 5.383 15.939 -1.801 1.00 90.12 75 THR A CA 1
ATOM 638 C C . THR A 1 75 ? 4.290 16.057 -0.744 1.00 90.12 75 THR A C 1
ATOM 640 O O . THR A 1 75 ? 3.120 16.286 -1.062 1.00 90.12 75 THR A O 1
ATOM 643 N N . GLU A 1 76 ? 4.679 15.946 0.525 1.00 93.69 76 GLU A N 1
ATOM 644 C CA . GLU A 1 76 ? 3.793 16.258 1.651 1.00 93.69 76 GLU A CA 1
ATOM 645 C C . GLU A 1 76 ? 3.314 17.717 1.600 1.00 93.69 76 GLU A C 1
ATOM 647 O O . GLU A 1 76 ? 2.148 17.984 1.876 1.00 93.69 76 GLU A O 1
ATOM 652 N N . ILE A 1 77 ? 4.173 18.647 1.159 1.00 96.69 77 ILE A N 1
ATOM 653 C CA . ILE A 1 77 ? 3.845 20.075 1.012 1.00 96.69 77 ILE A CA 1
ATOM 654 C C . ILE A 1 77 ? 2.691 20.273 0.025 1.00 96.69 77 ILE A C 1
ATOM 656 O O . ILE A 1 77 ? 1.724 20.952 0.357 1.00 96.69 77 ILE A O 1
ATOM 660 N N . GLU A 1 78 ? 2.732 19.624 -1.144 1.00 96.06 78 GLU A N 1
ATOM 661 C CA . GLU A 1 78 ? 1.633 19.702 -2.118 1.00 96.06 78 GLU A CA 1
ATOM 662 C C . GLU A 1 78 ? 0.310 19.189 -1.525 1.00 96.06 78 GLU A C 1
ATOM 664 O O . GLU A 1 78 ? -0.759 19.730 -1.814 1.00 96.06 78 GLU A O 1
ATOM 669 N N . SER A 1 79 ? 0.367 18.148 -0.686 1.00 96.75 79 SER A N 1
ATOM 670 C CA . SER A 1 79 ? -0.820 17.644 0.007 1.00 96.75 79 SER A CA 1
ATOM 671 C C . SER A 1 79 ? -1.329 18.627 1.064 1.00 96.75 79 SER A C 1
ATOM 673 O O . SER A 1 79 ? -2.538 18.812 1.183 1.00 96.75 79 SER A O 1
ATOM 675 N N . ILE A 1 80 ? -0.434 19.263 1.823 1.00 98.38 80 ILE A N 1
ATOM 676 C CA . ILE A 1 80 ? -0.772 20.279 2.831 1.00 98.38 80 ILE A CA 1
ATOM 677 C C . ILE A 1 80 ? -1.455 21.480 2.171 1.00 98.38 80 ILE A C 1
ATOM 679 O O . ILE A 1 80 ? -2.516 21.911 2.621 1.00 98.38 80 ILE A O 1
ATOM 683 N N . GLU A 1 81 ? -0.868 22.012 1.099 1.00 98.12 81 GLU A N 1
ATOM 684 C CA . GLU A 1 81 ? -1.409 23.157 0.358 1.00 98.12 81 GLU A CA 1
ATOM 685 C C . GLU A 1 81 ? -2.782 22.843 -0.235 1.00 98.12 81 GLU A C 1
ATOM 687 O O . GLU A 1 81 ? -3.703 23.657 -0.150 1.00 98.12 81 GLU A O 1
ATOM 692 N N . TYR A 1 82 ? -2.951 21.632 -0.768 1.00 97.75 82 TYR A N 1
ATOM 693 C CA . TYR A 1 82 ? -4.233 21.184 -1.287 1.00 97.75 82 TYR A CA 1
ATOM 694 C C . TYR A 1 82 ? -5.313 21.126 -0.201 1.00 97.75 82 TYR A C 1
ATOM 696 O O . TYR A 1 82 ? -6.394 21.678 -0.401 1.00 97.75 82 TYR A O 1
ATOM 704 N N . ILE A 1 83 ? -5.018 20.540 0.964 1.00 98.12 83 ILE A N 1
ATOM 705 C CA . ILE A 1 83 ? -5.968 20.477 2.087 1.00 98.12 83 ILE A CA 1
ATOM 706 C C . ILE A 1 83 ? -6.341 21.891 2.561 1.00 98.12 83 ILE A C 1
ATOM 708 O O . ILE A 1 83 ? -7.524 22.207 2.698 1.00 98.12 83 ILE A O 1
ATOM 712 N N . LYS A 1 84 ? -5.349 22.781 2.703 1.00 98.12 84 LYS A N 1
ATOM 713 C CA . LYS A 1 84 ? -5.569 24.188 3.076 1.00 98.12 84 LYS A CA 1
ATOM 714 C C . LYS A 1 84 ? -6.422 24.948 2.060 1.00 98.12 84 LYS A C 1
ATOM 716 O O . LYS A 1 84 ? -7.220 25.791 2.462 1.00 98.12 84 LYS A O 1
ATOM 721 N N . SER A 1 85 ? -6.306 24.644 0.764 1.00 97.19 85 SER A N 1
ATOM 722 C CA . SER A 1 85 ? -7.133 25.283 -0.273 1.00 97.19 85 SER A CA 1
ATOM 723 C C . SER A 1 85 ? -8.633 24.992 -0.106 1.00 97.19 85 SER A C 1
ATOM 725 O O . SER A 1 85 ? -9.465 25.808 -0.497 1.00 97.19 85 SER A O 1
ATOM 727 N N . MET A 1 86 ? -8.976 23.880 0.555 1.00 96.81 86 MET A N 1
ATOM 728 C CA . MET A 1 86 ? -10.345 23.506 0.929 1.00 96.81 86 MET A CA 1
ATOM 729 C C . MET A 1 86 ? -10.749 24.016 2.323 1.00 96.81 86 MET A C 1
ATOM 731 O O . MET A 1 86 ? -11.818 23.664 2.809 1.00 96.81 86 MET A O 1
ATOM 735 N N . LYS A 1 87 ? -9.917 24.844 2.973 1.00 97.00 87 LYS A N 1
ATOM 736 C CA . LYS A 1 87 ? -10.107 25.343 4.350 1.00 97.00 87 LYS A CA 1
ATOM 737 C C . LYS A 1 87 ? -10.163 24.241 5.417 1.00 97.00 87 LYS A C 1
ATOM 739 O O . LYS A 1 87 ? -10.718 24.459 6.489 1.00 97.00 87 LYS A O 1
ATOM 744 N N . LEU A 1 88 ? -9.566 23.087 5.134 1.00 97.69 88 LEU A N 1
ATOM 745 C CA . LEU A 1 88 ? -9.392 22.001 6.093 1.00 97.69 88 LEU A CA 1
ATOM 746 C C . LEU A 1 88 ? -8.028 22.116 6.789 1.00 97.69 88 LEU A C 1
ATOM 748 O O . LEU A 1 88 ? -7.074 22.673 6.234 1.00 97.69 88 LEU A O 1
ATOM 752 N N . THR A 1 89 ? -7.921 21.546 7.987 1.00 97.75 89 THR A N 1
ATOM 753 C CA . THR A 1 89 ? -6.661 21.462 8.739 1.00 97.75 89 THR A CA 1
ATOM 754 C C . THR A 1 89 ? -5.889 20.199 8.326 1.00 97.75 89 THR A C 1
ATOM 756 O O . THR A 1 89 ? -6.411 19.098 8.494 1.00 97.75 89 THR A O 1
ATOM 759 N N . PRO A 1 90 ? -4.654 20.307 7.795 1.00 97.94 90 PRO A N 1
ATOM 760 C CA . PRO A 1 90 ? -3.857 19.159 7.338 1.00 97.94 90 PRO A CA 1
ATOM 761 C C . PRO A 1 90 ? -3.613 18.072 8.388 1.00 97.94 90 PRO A C 1
ATOM 763 O O . PRO A 1 90 ? -3.481 16.898 8.041 1.00 97.94 90 PRO A O 1
ATOM 766 N N . GLU A 1 91 ? -3.512 18.463 9.654 1.00 97.94 91 GLU A N 1
ATOM 767 C CA . GLU A 1 91 ? -3.231 17.590 10.788 1.00 97.94 91 GLU A CA 1
ATOM 768 C C . GLU A 1 91 ? -4.476 16.876 11.320 1.00 97.94 91 GLU A C 1
ATOM 770 O O . GLU A 1 91 ? -4.325 15.847 11.976 1.00 97.94 91 GLU A O 1
ATOM 775 N N . THR A 1 92 ? -5.679 17.383 11.027 1.00 97.94 92 THR A N 1
ATOM 776 C CA . THR A 1 92 ? -6.937 16.768 11.468 1.00 97.94 92 THR A CA 1
ATOM 777 C C . THR A 1 92 ? -7.116 15.419 10.773 1.00 97.94 92 THR A C 1
ATOM 779 O O . THR A 1 92 ? -7.103 15.377 9.541 1.00 97.94 92 THR A O 1
ATOM 782 N N . PRO A 1 93 ? -7.268 14.312 11.519 1.00 97.12 93 PRO A N 1
ATOM 783 C CA . PRO A 1 93 ? -7.541 13.003 10.945 1.00 97.12 93 PRO A CA 1
ATOM 784 C C . PRO A 1 93 ? -8.813 12.965 10.098 1.00 97.12 93 PRO A C 1
ATOM 786 O O . PRO A 1 93 ? -9.784 13.668 10.365 1.00 97.12 93 PRO A O 1
ATOM 789 N N . TYR A 1 94 ? -8.836 12.096 9.086 1.00 96.88 94 TYR A N 1
ATOM 790 C CA . TYR A 1 94 ? -10.007 11.937 8.219 1.00 96.88 94 TYR A CA 1
ATOM 791 C C . TYR A 1 94 ? -11.251 11.490 8.998 1.00 96.88 94 TYR A C 1
ATOM 793 O O . TYR A 1 94 ? -12.360 11.908 8.676 1.00 96.88 94 TYR A O 1
ATOM 801 N N . ASP A 1 95 ? -11.086 10.632 10.010 1.00 95.12 95 ASP A N 1
ATOM 802 C CA . ASP A 1 95 ? -12.212 10.133 10.807 1.00 95.12 95 ASP A CA 1
ATOM 803 C C . ASP A 1 95 ? -12.787 11.164 11.788 1.00 95.12 95 ASP A C 1
ATOM 805 O O . ASP A 1 95 ? -13.871 10.938 12.323 1.00 95.12 95 ASP A O 1
ATOM 809 N N . GLU A 1 96 ? -12.110 12.299 11.965 1.00 97.00 96 GLU A N 1
ATOM 810 C CA . GLU A 1 96 ? -12.581 13.446 12.748 1.00 97.00 96 GLU A CA 1
ATOM 811 C C . GLU A 1 96 ? -13.269 14.518 11.886 1.00 97.00 96 GLU A C 1
ATOM 813 O O . GLU A 1 96 ? -13.874 15.442 12.429 1.00 97.00 96 GLU A O 1
ATOM 818 N N . LEU A 1 97 ? -13.213 14.401 10.554 1.00 97.50 97 LEU A N 1
ATOM 819 C CA . LEU A 1 97 ? -13.932 15.297 9.651 1.00 97.50 97 LEU A CA 1
ATOM 820 C C . LEU A 1 97 ? -15.446 15.071 9.740 1.00 97.50 97 LEU A C 1
ATOM 822 O O . LEU A 1 97 ? -15.926 13.941 9.868 1.00 97.50 97 LEU A O 1
ATOM 826 N N . THR A 1 98 ? -16.212 16.146 9.585 1.00 97.31 98 THR A N 1
ATOM 827 C CA . THR A 1 98 ? -17.664 16.061 9.402 1.00 97.31 98 THR A CA 1
ATOM 828 C C . THR A 1 98 ? -18.011 15.398 8.067 1.00 97.31 98 THR A C 1
ATOM 830 O O . THR A 1 98 ? -17.234 15.431 7.113 1.00 97.31 98 THR A O 1
ATOM 833 N N . GLU A 1 99 ? -19.220 14.847 7.951 1.00 95.88 99 GLU A N 1
ATOM 834 C CA . GLU A 1 99 ? -19.690 14.235 6.697 1.00 95.88 99 GLU A CA 1
ATOM 835 C C . GLU A 1 99 ? -19.665 15.212 5.509 1.00 95.88 99 GLU A C 1
ATOM 837 O O . GLU A 1 99 ? -19.324 14.831 4.390 1.00 95.88 99 GLU A O 1
ATOM 842 N N . PHE A 1 100 ? -19.937 16.499 5.756 1.00 96.94 100 PHE A N 1
ATOM 843 C CA . PHE A 1 100 ? -19.812 17.539 4.734 1.00 96.94 100 PHE A CA 1
ATOM 844 C C . PHE A 1 100 ? -18.361 17.711 4.261 1.00 96.94 100 PHE A C 1
ATOM 846 O O . PHE A 1 100 ? -18.098 17.751 3.059 1.00 96.94 100 PHE A O 1
ATOM 853 N N . GLU A 1 101 ? -17.405 17.781 5.189 1.00 97.88 101 GLU A N 1
ATOM 854 C CA . GLU A 1 101 ? -15.982 17.918 4.864 1.00 97.88 101 GLU A CA 1
ATOM 855 C C . GLU A 1 101 ? -15.438 16.678 4.148 1.00 97.88 101 GLU A C 1
ATOM 857 O O . GLU A 1 101 ? -14.686 16.815 3.180 1.00 97.88 101 GLU 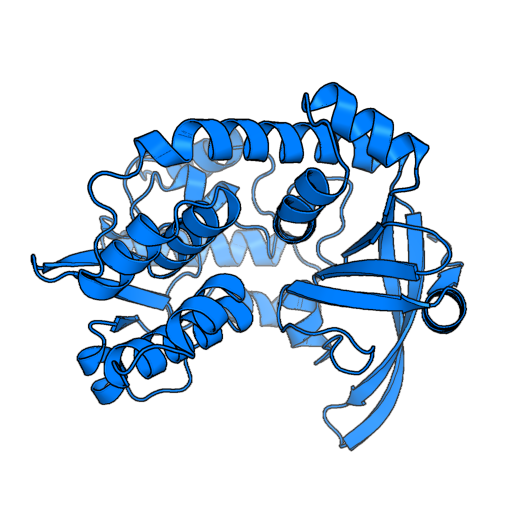A O 1
ATOM 862 N N . LYS A 1 102 ? -15.857 15.475 4.564 1.00 97.56 102 LYS A N 1
ATOM 863 C CA . LYS A 1 102 ? -15.529 14.220 3.874 1.00 97.56 102 LYS A CA 1
ATOM 864 C C . LYS A 1 102 ? -16.067 14.210 2.447 1.00 97.56 102 LYS A C 1
ATOM 866 O O . LYS A 1 102 ? -15.319 13.855 1.533 1.00 97.56 102 LYS A O 1
ATOM 871 N N . GLY A 1 103 ? -17.321 14.622 2.245 1.00 96.69 103 GLY A N 1
ATOM 872 C CA . GLY A 1 103 ? -17.935 14.742 0.922 1.00 96.69 103 GLY A CA 1
ATOM 873 C C . GLY A 1 103 ? -17.167 15.717 0.029 1.00 96.69 103 GLY A C 1
ATOM 874 O O . GLY A 1 103 ? -16.715 15.343 -1.054 1.00 96.69 103 GLY A O 1
ATOM 875 N N . MET A 1 104 ? -16.902 16.925 0.536 1.00 97.38 104 MET A N 1
ATOM 876 C CA . MET A 1 104 ? -16.124 17.947 -0.169 1.00 97.38 104 MET A CA 1
ATOM 877 C C . MET A 1 104 ? -14.724 17.443 -0.546 1.00 97.38 104 MET A C 1
ATOM 879 O O . MET A 1 104 ? -14.308 17.583 -1.698 1.00 97.38 104 MET A O 1
ATOM 883 N N . LEU A 1 105 ? -13.989 16.844 0.395 1.00 97.50 105 LEU A N 1
ATOM 884 C CA . LEU A 1 105 ? -12.657 16.291 0.144 1.00 97.50 105 LEU A CA 1
ATOM 885 C C . LEU A 1 105 ? -12.701 15.200 -0.935 1.00 97.50 105 LEU A C 1
ATOM 887 O O . LEU A 1 105 ? -11.874 15.192 -1.849 1.00 97.50 105 LEU A O 1
ATOM 891 N N . THR A 1 106 ? -13.673 14.296 -0.840 1.00 96.81 106 THR A N 1
ATOM 892 C CA . THR A 1 106 ? -13.832 13.159 -1.752 1.00 96.81 106 THR A CA 1
ATOM 893 C C . THR A 1 106 ? -14.110 13.623 -3.179 1.00 96.81 106 THR A C 1
ATOM 895 O O . THR A 1 106 ? -13.408 13.215 -4.108 1.00 96.81 106 THR A O 1
ATOM 898 N N . GLU A 1 107 ? -15.065 14.535 -3.369 1.00 97.06 107 GLU A N 1
ATOM 899 C CA . GLU A 1 107 ? -15.385 15.102 -4.682 1.00 97.06 107 GLU A CA 1
ATOM 900 C C . GLU A 1 107 ? -14.174 15.808 -5.305 1.00 97.06 107 GLU A C 1
ATOM 902 O O . GLU A 1 107 ? -13.842 15.584 -6.476 1.00 97.06 107 GLU A O 1
ATOM 907 N N . ASN A 1 108 ? -13.460 16.609 -4.511 1.00 97.12 108 ASN A N 1
ATOM 908 C CA . ASN A 1 108 ? -12.267 17.315 -4.966 1.00 97.12 108 ASN A CA 1
ATOM 909 C C . ASN A 1 108 ? -11.147 16.343 -5.375 1.00 97.12 108 ASN A C 1
ATOM 911 O O . ASN A 1 108 ? -10.504 16.549 -6.414 1.00 97.12 108 ASN A O 1
ATOM 915 N N . LEU A 1 109 ? -10.930 15.263 -4.615 1.00 97.00 109 LEU A N 1
ATOM 916 C CA . LEU A 1 109 ? -9.941 14.232 -4.943 1.00 97.00 109 LEU A CA 1
ATOM 917 C C . LEU A 1 109 ? -10.311 13.474 -6.219 1.00 97.00 109 LEU A C 1
ATOM 919 O O . LEU A 1 109 ? -9.445 13.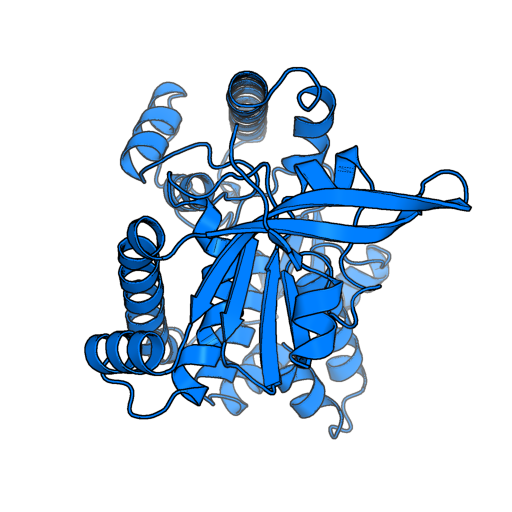266 -7.075 1.00 97.00 109 LEU A O 1
ATOM 923 N N . ILE A 1 110 ? -11.589 13.119 -6.390 1.00 97.00 110 ILE A N 1
ATOM 924 C CA . ILE A 1 110 ? -12.096 12.486 -7.613 1.00 97.00 110 ILE A CA 1
ATOM 925 C C . ILE A 1 110 ? -11.823 13.383 -8.823 1.00 97.00 110 ILE A C 1
ATOM 927 O O . ILE A 1 110 ? -11.316 12.897 -9.838 1.00 97.00 110 ILE A O 1
ATOM 931 N N . GLN A 1 111 ? -12.093 14.688 -8.733 1.00 97.12 111 GLN A N 1
ATOM 932 C CA . GLN A 1 111 ? -11.835 15.607 -9.846 1.00 97.12 111 GLN A CA 1
ATOM 933 C C . GLN A 1 111 ? -10.343 15.776 -10.130 1.00 97.12 111 GLN A C 1
ATOM 935 O O . GLN A 1 111 ? -9.919 15.696 -11.288 1.00 97.12 111 GLN A O 1
ATOM 940 N N . LYS A 1 112 ? -9.513 15.923 -9.090 1.00 96.69 112 LYS A N 1
ATOM 941 C CA . LYS A 1 112 ? -8.051 15.981 -9.240 1.00 96.69 112 LYS A CA 1
ATOM 942 C C . LYS A 1 112 ? -7.517 14.720 -9.930 1.00 96.69 112 LYS A C 1
ATOM 944 O O . LYS A 1 112 ? -6.699 14.825 -10.846 1.00 96.69 112 LYS A O 1
ATOM 949 N N . ALA A 1 113 ? -8.013 13.543 -9.552 1.00 96.38 113 ALA A N 1
ATOM 950 C CA . ALA A 1 113 ? -7.657 12.276 -10.181 1.00 96.38 113 ALA A CA 1
ATOM 951 C C . ALA A 1 113 ? -8.151 12.186 -11.636 1.00 96.38 113 ALA A C 1
ATOM 953 O O . ALA A 1 113 ? -7.359 11.864 -12.523 1.00 96.38 113 ALA A O 1
ATOM 954 N N . LYS A 1 114 ? -9.412 12.550 -11.921 1.00 97.00 114 LYS A N 1
ATOM 955 C CA . LYS A 1 114 ? -9.976 12.601 -13.288 1.00 97.00 114 LYS A CA 1
ATOM 956 C C . LYS A 1 114 ? -9.185 13.533 -14.211 1.00 97.00 114 LYS A C 1
ATOM 958 O O . LYS A 1 114 ? -9.074 13.240 -15.400 1.00 97.00 114 LYS A O 1
ATOM 963 N N . ASN A 1 115 ? -8.621 14.619 -13.689 1.00 96.12 115 ASN A N 1
ATOM 964 C CA . ASN A 1 115 ? -7.778 15.542 -14.454 1.00 96.12 115 ASN A CA 1
ATOM 965 C C . ASN A 1 115 ? -6.366 15.003 -14.705 1.00 96.12 115 ASN A C 1
ATOM 967 O O . ASN A 1 115 ? -5.738 15.374 -15.693 1.00 96.12 115 ASN A O 1
ATOM 971 N N . LYS A 1 116 ? -5.873 14.110 -13.841 1.00 94.19 116 LYS A N 1
ATOM 972 C CA . LYS A 1 116 ? -4.540 13.511 -13.963 1.00 94.19 116 LYS A CA 1
ATOM 973 C C . LYS A 1 116 ? -4.498 12.316 -14.920 1.00 94.19 116 LYS A C 1
ATOM 975 O O . LYS A 1 116 ? -3.453 12.060 -15.519 1.00 94.19 116 LYS A O 1
ATOM 980 N N . VAL A 1 117 ? -5.598 11.571 -15.048 1.00 95.44 117 VAL A N 1
ATOM 981 C CA . VAL A 1 117 ? -5.640 10.333 -15.844 1.00 95.44 117 VAL A CA 1
ATOM 982 C C . VAL A 1 117 ? -6.121 10.559 -17.287 1.00 95.44 117 VAL A C 1
ATOM 984 O O . VAL A 1 117 ? -6.947 11.441 -17.540 1.00 95.44 117 VAL A O 1
ATOM 987 N N . PRO A 1 118 ? -5.691 9.723 -18.255 1.00 95.50 118 PRO A N 1
ATOM 988 C CA . PRO A 1 118 ? -6.216 9.768 -19.618 1.00 95.50 118 PRO A CA 1
ATOM 989 C C . PRO A 1 118 ? -7.725 9.494 -19.676 1.00 95.50 118 PRO A C 1
ATOM 991 O O . PRO A 1 118 ? -8.272 8.762 -18.848 1.00 95.50 118 PRO A O 1
ATOM 994 N N . ILE A 1 119 ? -8.398 10.010 -20.712 1.00 94.94 119 ILE A N 1
ATOM 995 C CA . ILE A 1 119 ? -9.867 9.969 -20.837 1.00 94.94 119 ILE A CA 1
ATOM 996 C C . ILE A 1 119 ? -10.465 8.563 -20.679 1.00 94.94 119 ILE A C 1
ATOM 998 O O . ILE A 1 119 ? -11.472 8.392 -19.995 1.00 94.94 119 ILE A O 1
ATOM 1002 N N . GLY A 1 120 ? -9.791 7.541 -21.217 1.00 92.75 120 GLY A N 1
ATOM 1003 C CA . GLY A 1 120 ? -10.223 6.143 -21.138 1.00 92.75 120 GLY A CA 1
ATOM 1004 C C . GLY A 1 120 ? -10.159 5.512 -19.740 1.00 92.75 120 GLY A C 1
ATOM 1005 O O . GLY A 1 120 ? -10.558 4.361 -19.601 1.00 92.75 120 GLY A O 1
ATOM 1006 N N . TYR A 1 121 ? -9.649 6.220 -18.729 1.00 95.31 121 TYR A N 1
ATOM 1007 C CA . TYR A 1 121 ? -9.599 5.779 -17.329 1.00 95.31 121 TYR A CA 1
ATOM 1008 C C . TYR A 1 121 ? -10.505 6.604 -16.405 1.00 95.31 121 TYR A C 1
ATOM 1010 O O . TYR A 1 121 ? -10.760 6.176 -15.285 1.00 95.31 121 TYR A O 1
ATOM 1018 N N . LYS A 1 122 ? -11.033 7.757 -16.851 1.00 96.62 122 LYS A N 1
ATOM 1019 C CA . LYS A 1 122 ? -11.796 8.684 -15.989 1.00 96.62 122 LYS A CA 1
ATOM 1020 C C . LYS A 1 122 ? -13.019 8.046 -15.326 1.00 96.62 122 LYS A C 1
ATOM 1022 O O . LYS A 1 122 ? -13.343 8.395 -14.197 1.00 96.62 122 LYS A O 1
ATOM 1027 N N . LYS A 1 123 ? -13.671 7.101 -16.012 1.00 96.38 123 LYS A N 1
ATOM 1028 C CA . LYS A 1 123 ? -14.837 6.364 -15.493 1.00 96.38 123 LYS A CA 1
ATOM 1029 C C . LYS A 1 123 ? -14.497 5.387 -14.361 1.00 96.38 123 LYS A C 1
ATOM 1031 O O . LYS A 1 123 ? -15.402 4.967 -13.668 1.00 96.38 123 LYS A O 1
ATOM 1036 N N . LEU A 1 124 ? -13.222 5.034 -14.188 1.00 96.38 124 LEU A N 1
ATOM 1037 C CA . LEU A 1 124 ? -12.753 4.075 -13.180 1.00 96.38 124 LEU A CA 1
ATOM 1038 C C . LEU A 1 124 ? -12.234 4.764 -11.911 1.00 96.38 124 LEU A C 1
ATOM 1040 O O . LEU A 1 124 ? -11.772 4.096 -10.996 1.00 96.38 124 LEU A O 1
ATOM 1044 N N . ILE A 1 125 ? -12.217 6.100 -11.874 1.00 96.56 125 ILE A N 1
ATOM 1045 C CA . ILE A 1 125 ? -11.591 6.854 -10.781 1.00 96.56 125 ILE A CA 1
ATOM 1046 C C . ILE A 1 125 ? -12.319 6.640 -9.458 1.00 96.56 125 ILE A C 1
ATOM 1048 O O . ILE A 1 125 ? -11.669 6.461 -8.431 1.00 96.56 125 ILE A O 1
ATOM 1052 N N . GLU A 1 126 ? -13.648 6.624 -9.496 1.00 95.75 126 GLU A N 1
ATOM 1053 C CA . GLU A 1 126 ? -14.475 6.347 -8.322 1.00 95.75 126 GLU A CA 1
ATOM 1054 C C . GLU A 1 126 ? -14.212 4.929 -7.809 1.00 95.75 126 GLU A C 1
ATOM 1056 O O . GLU A 1 126 ? -13.841 4.781 -6.653 1.00 95.75 126 GLU A O 1
ATOM 1061 N N . ASP A 1 127 ? -14.206 3.917 -8.684 1.00 94.12 127 ASP A N 1
ATOM 1062 C CA . ASP A 1 127 ? -13.858 2.532 -8.319 1.00 94.12 127 ASP A CA 1
ATOM 1063 C C . ASP A 1 127 ? -12.442 2.384 -7.730 1.00 94.12 127 ASP A C 1
ATOM 1065 O O . ASP A 1 127 ? -12.132 1.404 -7.046 1.00 94.12 127 ASP A O 1
ATOM 1069 N N . VAL A 1 128 ? -11.530 3.316 -8.032 1.00 93.56 128 VAL A N 1
ATOM 1070 C CA . VAL A 1 128 ? -10.177 3.339 -7.465 1.00 93.56 128 VAL A CA 1
ATOM 1071 C C . VAL A 1 128 ? -10.169 3.947 -6.069 1.00 93.56 128 VAL A C 1
ATOM 1073 O O . VAL A 1 128 ? -9.559 3.344 -5.182 1.00 93.56 128 VAL A O 1
ATOM 1076 N N . LEU A 1 129 ? -10.814 5.102 -5.904 1.00 94.81 129 LEU A N 1
ATOM 1077 C CA . LEU A 1 129 ? -10.773 5.924 -4.694 1.00 94.81 129 LEU A CA 1
ATOM 1078 C C . LEU A 1 129 ? -11.791 5.511 -3.635 1.00 94.81 129 LEU A C 1
ATOM 1080 O O . LEU A 1 129 ? -11.539 5.764 -2.465 1.00 94.81 129 LEU A O 1
ATOM 1084 N N . MET A 1 130 ? -12.895 4.889 -4.032 1.00 95.19 130 MET A N 1
ATOM 1085 C CA . MET A 1 130 ? -14.015 4.553 -3.161 1.00 95.19 130 MET A CA 1
ATOM 1086 C C . MET A 1 130 ? -14.160 3.039 -3.012 1.00 95.19 130 MET A C 1
ATOM 1088 O O . MET A 1 130 ? -13.754 2.264 -3.887 1.00 95.19 130 MET A O 1
ATOM 1092 N N . GLY A 1 131 ? -14.733 2.610 -1.892 1.00 94.25 131 GLY A N 1
ATOM 1093 C CA . GLY A 1 131 ? -15.131 1.224 -1.678 1.00 94.25 131 GLY A CA 1
ATOM 1094 C C . GLY A 1 131 ? -15.343 0.901 -0.207 1.00 94.25 131 GLY A C 1
ATOM 1095 O O . GLY A 1 131 ? -15.572 1.785 0.612 1.00 94.25 131 GLY A O 1
ATOM 1096 N N . ASN A 1 132 ? -15.245 -0.384 0.122 1.00 95.06 132 ASN A N 1
ATOM 1097 C CA . ASN A 1 132 ? -15.366 -0.837 1.499 1.00 95.06 132 ASN A CA 1
ATOM 1098 C C . ASN A 1 132 ? -14.095 -0.514 2.284 1.00 95.06 132 ASN A C 1
ATOM 1100 O O . ASN A 1 132 ? -13.001 -0.964 1.926 1.00 95.06 132 ASN A O 1
ATOM 1104 N N . ASP A 1 133 ? -14.259 0.204 3.387 1.00 95.31 133 ASP A N 1
ATOM 1105 C CA . ASP A 1 133 ? -13.209 0.448 4.361 1.00 95.31 133 ASP A CA 1
ATOM 1106 C C . ASP A 1 133 ? -13.474 -0.311 5.663 1.00 95.31 133 ASP A C 1
ATOM 1108 O O . ASP A 1 133 ? -14.605 -0.689 5.975 1.00 95.31 133 ASP A O 1
ATOM 1112 N N . TYR A 1 134 ? -12.413 -0.608 6.407 1.00 96.69 134 TYR A N 1
ATOM 1113 C CA . TYR A 1 134 ? -12.471 -1.574 7.495 1.00 96.69 134 TYR A CA 1
ATOM 1114 C C . TYR A 1 134 ? -11.789 -1.073 8.759 1.00 96.69 134 TYR A C 1
ATOM 1116 O O . TYR A 1 134 ? -10.634 -0.652 8.749 1.00 96.69 134 TYR A O 1
ATOM 1124 N N . TRP A 1 135 ? -12.455 -1.252 9.891 1.00 96.75 135 TRP A N 1
ATOM 1125 C CA . TRP A 1 135 ? -11.958 -0.882 11.212 1.00 96.75 135 TRP A CA 1
ATOM 1126 C C . TRP A 1 135 ? -11.947 -2.084 12.141 1.00 96.75 135 TRP A C 1
ATOM 1128 O O . TRP A 1 135 ? -12.750 -2.996 11.981 1.00 96.75 135 TRP A O 1
ATOM 1138 N N . ILE A 1 136 ? -11.057 -2.081 13.128 1.00 96.44 136 ILE A N 1
ATOM 1139 C CA . ILE A 1 136 ? -11.038 -3.059 14.214 1.00 96.44 136 ILE A CA 1
ATOM 1140 C C . ILE A 1 136 ? -11.223 -2.350 15.551 1.00 96.44 136 ILE A C 1
ATOM 1142 O O . ILE A 1 136 ? -10.635 -1.292 15.773 1.00 96.44 136 ILE A O 1
ATOM 1146 N N . ILE A 1 137 ? -12.039 -2.925 16.430 1.00 94.88 137 ILE A N 1
ATOM 1147 C CA . ILE A 1 137 ? -12.237 -2.448 17.798 1.00 94.88 137 ILE A CA 1
ATOM 1148 C C . ILE A 1 137 ? -11.572 -3.426 18.767 1.00 94.88 137 ILE A C 1
ATOM 1150 O O . ILE A 1 137 ? -11.797 -4.640 18.702 1.00 94.88 137 ILE A O 1
ATOM 1154 N N . ASN A 1 138 ? -10.725 -2.898 19.650 1.00 92.50 138 ASN A N 1
ATOM 1155 C CA . ASN A 1 138 ? -10.104 -3.688 20.708 1.00 92.50 138 ASN A CA 1
ATOM 1156 C C . ASN A 1 138 ? -11.046 -3.882 21.909 1.00 92.50 138 ASN A C 1
ATOM 1158 O O . ASN A 1 138 ? -12.158 -3.360 21.954 1.00 92.50 138 ASN A O 1
ATOM 1162 N N . LYS A 1 139 ? -10.605 -4.644 22.915 1.00 86.19 139 LYS A N 1
ATOM 1163 C CA . LYS A 1 139 ? -11.422 -4.921 24.112 1.00 86.19 139 LYS A CA 1
ATOM 1164 C C . LYS A 1 139 ? -11.763 -3.673 24.941 1.00 86.19 139 LYS A C 1
ATOM 1166 O O . LYS A 1 139 ? -12.743 -3.707 25.675 1.00 86.19 139 LYS A O 1
ATOM 1171 N N . ASN A 1 140 ? -10.995 -2.594 24.794 1.00 88.88 140 ASN A N 1
ATOM 1172 C CA . ASN A 1 140 ? -11.210 -1.318 25.477 1.00 88.88 140 ASN A CA 1
ATOM 1173 C C . ASN A 1 140 ? -12.147 -0.382 24.688 1.00 88.88 140 ASN A C 1
ATOM 1175 O O . ASN A 1 140 ? -12.382 0.745 25.109 1.00 88.88 140 ASN A O 1
ATOM 1179 N N . GLY A 1 141 ? -12.678 -0.825 23.542 1.00 90.44 141 GLY A N 1
ATOM 1180 C CA . GLY A 1 141 ? -13.534 -0.007 22.682 1.00 90.44 141 GLY A CA 1
ATOM 1181 C C . GLY A 1 141 ? -12.768 0.911 21.726 1.00 90.44 141 GLY A C 1
ATOM 1182 O O . GLY A 1 141 ? -13.386 1.688 20.999 1.00 90.44 141 GLY A O 1
ATOM 1183 N N . GLU A 1 142 ? -11.439 0.819 21.662 1.00 91.19 142 GLU A N 1
ATOM 1184 C CA . GLU A 1 142 ? -10.645 1.680 20.790 1.00 91.19 142 GLU A CA 1
ATOM 1185 C C . GLU A 1 142 ? -10.732 1.218 19.336 1.00 91.19 142 GLU A C 1
ATOM 1187 O O . GLU A 1 142 ? -10.342 0.103 18.978 1.00 91.19 142 GLU A O 1
ATOM 1192 N N . LYS A 1 143 ? -11.216 2.119 18.480 1.00 92.94 143 LYS A N 1
ATOM 1193 C CA . LYS A 1 143 ? -11.317 1.927 17.032 1.00 92.94 143 LYS A CA 1
ATOM 1194 C C . LYS A 1 143 ? -9.953 2.165 16.371 1.00 92.94 143 LYS A C 1
ATOM 1196 O O . LYS A 1 143 ? -9.340 3.208 16.579 1.00 92.94 143 LYS A O 1
ATOM 1201 N N . THR A 1 144 ? -9.483 1.241 15.540 1.00 93.62 144 THR A N 1
ATOM 1202 C CA . THR A 1 144 ? -8.235 1.359 14.765 1.00 93.62 144 THR A CA 1
ATOM 1203 C C . THR A 1 144 ? -8.490 1.017 13.305 1.00 93.62 144 THR A C 1
ATOM 1205 O O . THR A 1 144 ? -9.184 0.049 13.003 1.00 93.62 144 THR A O 1
ATOM 1208 N N . HIS A 1 145 ? -7.925 1.795 12.381 1.00 94.94 145 HIS A N 1
ATOM 1209 C CA . HIS A 1 145 ? -8.051 1.510 10.953 1.00 94.94 145 HIS A CA 1
ATOM 1210 C C . HIS A 1 145 ? -7.373 0.161 10.638 1.00 94.94 145 HIS A C 1
ATOM 1212 O O . HIS A 1 145 ? -6.196 -0.040 10.961 1.00 94.94 145 HIS A O 1
ATOM 1218 N N . LEU A 1 146 ? -8.093 -0.788 10.026 1.00 95.38 146 LEU A N 1
ATOM 1219 C CA . LEU A 1 146 ? -7.622 -2.169 9.856 1.00 95.38 146 LEU A CA 1
ATOM 1220 C C . LEU A 1 146 ? -6.327 -2.237 9.036 1.00 95.38 146 LEU A C 1
ATOM 1222 O O . LEU A 1 146 ? -5.450 -3.059 9.323 1.00 95.38 146 LEU A O 1
ATOM 1226 N N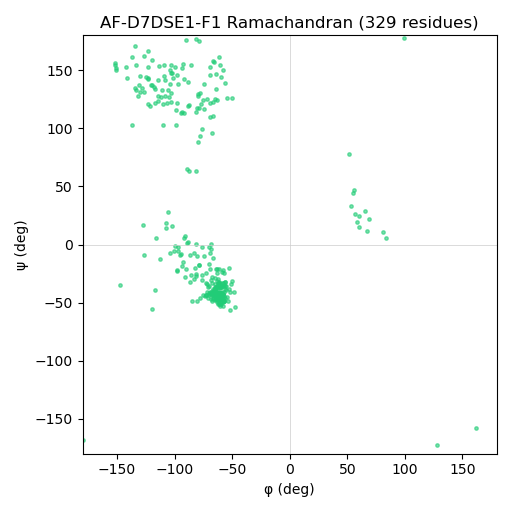 . CYS A 1 147 ? -6.148 -1.328 8.069 1.00 91.94 147 CYS A N 1
ATOM 1227 C CA . CYS A 1 147 ? -4.916 -1.222 7.289 1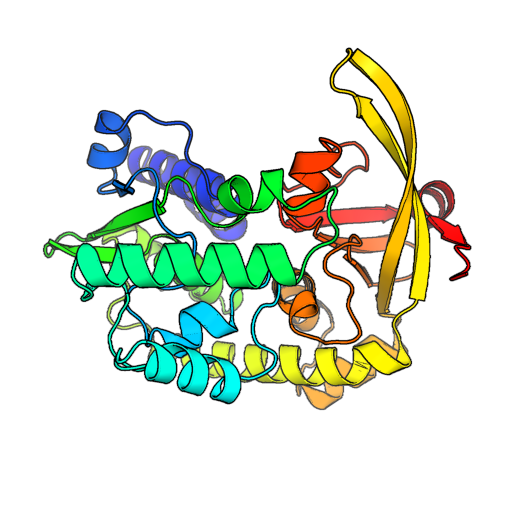.00 91.94 147 CYS A CA 1
ATOM 1228 C C . CYS A 1 147 ? -3.685 -0.998 8.177 1.00 91.94 147 CYS A C 1
ATOM 1230 O O . CYS A 1 147 ? -2.641 -1.621 7.956 1.00 91.94 147 CYS A O 1
ATOM 1232 N N . LYS A 1 148 ? -3.825 -0.158 9.209 1.00 91.19 148 LYS A N 1
ATOM 1233 C CA . LYS A 1 148 ? -2.772 0.206 10.159 1.00 91.19 148 LYS A CA 1
ATOM 1234 C C . LYS A 1 148 ? -2.482 -0.948 11.107 1.00 91.19 148 LYS A C 1
ATOM 1236 O O . LYS A 1 148 ? -1.317 -1.286 11.310 1.00 91.19 148 LYS A O 1
ATOM 1241 N N . TYR A 1 149 ? -3.529 -1.600 11.608 1.00 93.69 149 TYR A N 1
ATOM 1242 C CA . TYR A 1 149 ? -3.405 -2.773 12.472 1.00 93.69 149 TYR A CA 1
ATOM 1243 C C . TYR A 1 149 ? -2.670 -3.930 11.770 1.00 93.69 149 TYR A C 1
ATOM 1245 O O . TYR A 1 149 ? -1.695 -4.478 12.290 1.00 93.69 149 TYR A O 1
ATOM 1253 N N . VAL A 1 150 ? -3.042 -4.243 10.525 1.00 93.38 150 VAL A N 1
ATOM 1254 C CA . VAL A 1 150 ? -2.362 -5.276 9.724 1.00 93.38 150 VAL A CA 1
ATOM 1255 C C . VAL A 1 150 ? -0.923 -4.876 9.376 1.00 93.38 150 VAL A C 1
ATOM 1257 O O . VAL A 1 150 ? -0.023 -5.723 9.403 1.00 93.38 150 VAL A O 1
ATOM 1260 N N . ALA A 1 151 ? -0.667 -3.598 9.075 1.00 88.94 151 ALA A N 1
ATOM 1261 C CA . ALA A 1 151 ? 0.690 -3.101 8.844 1.00 88.94 151 ALA A CA 1
ATOM 1262 C C . ALA A 1 151 ? 1.572 -3.239 10.098 1.00 88.94 151 ALA A C 1
ATOM 1264 O O . ALA A 1 151 ? 2.720 -3.677 9.992 1.00 88.94 151 ALA A O 1
ATOM 1265 N N . TYR A 1 152 ? 1.020 -2.936 11.274 1.00 91.56 152 TYR A N 1
ATOM 1266 C CA . TYR A 1 152 ? 1.669 -3.090 12.574 1.00 91.56 152 TYR A CA 1
ATOM 1267 C C . TYR A 1 152 ? 2.042 -4.551 12.861 1.00 91.56 152 TYR A C 1
ATOM 1269 O O . TYR A 1 152 ? 3.215 -4.848 13.103 1.00 91.56 152 TYR A O 1
ATOM 1277 N N . LEU A 1 153 ? 1.093 -5.480 12.716 1.00 92.56 153 LEU A N 1
ATOM 1278 C CA . LEU A 1 153 ? 1.345 -6.915 12.872 1.00 92.56 153 LEU A CA 1
ATOM 1279 C C . LEU A 1 153 ? 2.436 -7.411 11.911 1.00 92.56 153 LEU A C 1
ATOM 1281 O O . LEU A 1 153 ? 3.348 -8.150 12.289 1.00 92.56 153 LEU A O 1
ATOM 1285 N N . ASN A 1 154 ? 2.384 -6.973 10.650 1.00 88.94 154 ASN A N 1
ATOM 1286 C CA . ASN A 1 154 ? 3.390 -7.339 9.661 1.00 88.94 154 ASN A CA 1
ATOM 1287 C C . ASN A 1 154 ? 4.783 -6.799 10.022 1.00 88.94 154 ASN A C 1
ATOM 1289 O O . ASN A 1 154 ? 5.780 -7.485 9.782 1.00 88.94 154 ASN A O 1
ATOM 1293 N N . ALA A 1 155 ? 4.860 -5.596 10.596 1.00 88.88 155 ALA A N 1
ATOM 1294 C CA . ALA A 1 155 ? 6.110 -4.993 11.039 1.00 88.88 155 ALA A CA 1
ATOM 1295 C C . ALA A 1 155 ? 6.740 -5.794 12.190 1.00 88.88 155 ALA A C 1
ATOM 1297 O O . ALA A 1 155 ? 7.902 -6.184 12.069 1.00 88.88 155 ALA A O 1
ATOM 1298 N N . LEU A 1 156 ? 5.962 -6.154 13.221 1.00 90.25 156 LEU A N 1
ATOM 1299 C CA . LEU A 1 156 ? 6.423 -6.990 14.342 1.00 90.25 156 LEU A CA 1
ATOM 1300 C C . LEU A 1 156 ? 7.030 -8.318 13.858 1.00 90.25 156 LEU A C 1
ATOM 1302 O O . LEU A 1 156 ? 8.141 -8.693 14.239 1.00 90.25 156 LEU A O 1
ATOM 1306 N N . CYS A 1 157 ? 6.376 -8.999 12.915 1.00 87.75 157 CYS A N 1
ATOM 1307 C CA . CYS A 1 157 ? 6.901 -10.251 12.364 1.00 87.75 157 CYS A CA 1
ATOM 1308 C C . CYS A 1 157 ? 8.185 -10.090 11.533 1.00 87.75 157 CYS A C 1
ATOM 1310 O O . CYS A 1 157 ? 8.976 -11.038 11.416 1.00 87.75 157 CYS A O 1
ATOM 1312 N N . LYS A 1 158 ? 8.407 -8.929 10.906 1.00 85.00 158 LYS A N 1
ATOM 1313 C CA . LYS A 1 158 ? 9.628 -8.670 10.122 1.00 85.00 158 LYS A CA 1
ATOM 1314 C C . LYS A 1 158 ? 10.857 -8.497 11.013 1.00 85.00 158 LYS A C 1
ATOM 1316 O O . LYS A 1 158 ? 11.936 -8.957 10.614 1.00 85.00 158 LYS A O 1
ATOM 1321 N N . ILE A 1 159 ? 10.668 -7.922 12.201 1.00 85.94 159 ILE A N 1
ATOM 1322 C CA . ILE A 1 159 ? 11.701 -7.768 13.235 1.00 85.94 159 ILE A CA 1
ATOM 1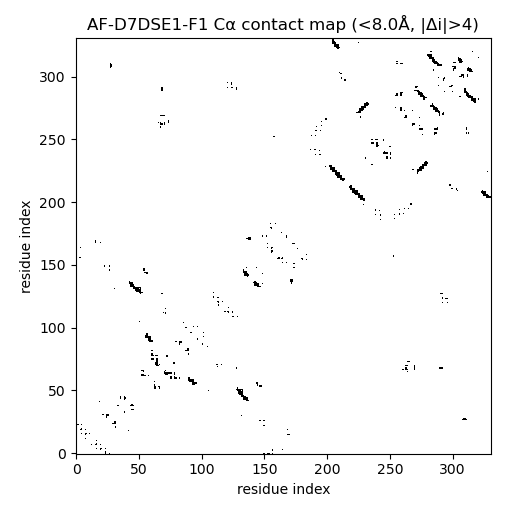323 C C . ILE A 1 159 ? 11.795 -8.943 14.216 1.00 85.94 159 ILE A C 1
ATOM 1325 O O . ILE A 1 159 ? 12.631 -8.920 15.107 1.00 85.94 159 ILE A O 1
ATOM 1329 N N . GLY A 1 160 ? 10.976 -9.987 14.052 1.00 86.56 160 GLY A N 1
ATOM 1330 C CA . GLY A 1 160 ? 11.045 -11.194 14.887 1.00 86.56 160 GLY A CA 1
ATOM 1331 C C . GLY A 1 160 ? 10.345 -11.082 16.246 1.00 86.56 160 GLY A C 1
ATOM 1332 O O . GLY A 1 160 ? 10.474 -11.987 17.063 1.00 86.56 160 GLY A O 1
ATOM 1333 N N . LYS A 1 161 ? 9.561 -10.024 16.472 1.00 88.44 161 LYS A N 1
ATOM 1334 C CA . LYS A 1 161 ? 8.758 -9.790 17.683 1.00 88.44 161 LYS A CA 1
ATOM 1335 C C . LYS A 1 161 ? 7.438 -10.574 17.625 1.00 88.44 161 LYS A C 1
ATOM 1337 O O . LYS A 1 161 ? 6.354 -10.017 17.457 1.00 88.44 161 LYS A O 1
ATOM 1342 N N . LEU A 1 162 ? 7.549 -11.906 17.604 1.00 88.12 162 LEU A N 1
ATOM 1343 C CA . LEU A 1 162 ? 6.411 -12.811 17.386 1.00 88.12 162 LEU A CA 1
ATOM 1344 C C . LEU A 1 162 ? 5.475 -12.896 18.599 1.00 88.12 162 LEU A C 1
ATOM 1346 O O . LEU A 1 162 ? 4.267 -13.021 18.415 1.00 88.12 162 LEU A O 1
ATOM 1350 N N . ASN A 1 163 ? 6.007 -12.788 19.819 1.00 86.56 163 ASN A N 1
ATOM 1351 C CA . ASN A 1 163 ? 5.197 -12.813 21.040 1.00 86.56 163 ASN A CA 1
ATOM 1352 C C . ASN A 1 163 ? 4.300 -11.575 21.130 1.00 86.56 163 ASN A C 1
ATOM 1354 O O . ASN A 1 163 ? 3.119 -11.683 21.446 1.00 86.56 163 ASN A O 1
ATOM 1358 N N . GLU A 1 164 ? 4.839 -10.420 20.756 1.00 89.31 164 GLU A N 1
ATOM 1359 C CA . GLU A 1 164 ? 4.132 -9.149 20.653 1.00 89.31 164 GLU A CA 1
ATOM 1360 C C . GLU A 1 164 ? 3.060 -9.209 19.561 1.00 89.31 164 GLU A C 1
ATOM 1362 O O . GLU A 1 164 ? 1.929 -8.785 19.778 1.00 89.31 164 GLU A O 1
ATOM 1367 N N . ALA A 1 165 ? 3.367 -9.813 18.404 1.00 91.25 165 ALA A N 1
ATOM 1368 C CA . ALA A 1 165 ? 2.368 -10.030 17.358 1.00 91.25 165 ALA A CA 1
ATOM 1369 C C . ALA A 1 165 ? 1.226 -10.940 17.849 1.00 91.25 165 ALA A C 1
ATOM 1371 O O . ALA A 1 165 ? 0.057 -10.659 17.594 1.00 91.25 165 ALA A O 1
ATOM 1372 N N . LYS A 1 166 ? 1.548 -12.008 18.590 1.00 89.31 166 LYS A N 1
ATOM 1373 C CA . LYS A 1 166 ? 0.560 -12.918 19.187 1.00 89.31 166 LYS A CA 1
ATOM 1374 C C . LYS A 1 166 ? -0.298 -12.217 20.243 1.00 89.31 166 LYS A C 1
ATOM 1376 O O . LYS A 1 166 ? -1.509 -12.427 20.269 1.00 89.31 166 LYS A O 1
ATOM 1381 N N . TYR A 1 167 ? 0.305 -11.377 21.081 1.00 90.06 167 TYR A N 1
ATOM 1382 C CA . TYR A 1 167 ? -0.414 -10.556 22.053 1.00 90.06 167 TYR A CA 1
ATOM 1383 C C . TYR A 1 167 ? -1.379 -9.595 21.353 1.00 90.06 167 TYR A C 1
ATOM 1385 O O . TYR A 1 167 ? -2.574 -9.615 21.643 1.00 90.06 167 TYR A O 1
ATOM 1393 N N . ALA A 1 168 ? -0.886 -8.841 20.367 1.00 92.00 168 ALA A N 1
ATOM 1394 C CA . ALA A 1 168 ? -1.680 -7.898 19.591 1.00 92.00 168 ALA A CA 1
ATOM 1395 C C . ALA A 1 168 ? -2.865 -8.564 18.882 1.00 92.00 168 ALA A C 1
ATOM 1397 O O . ALA A 1 168 ? -3.930 -7.960 18.803 1.00 92.00 168 ALA A O 1
ATOM 1398 N N . LEU A 1 169 ? -2.723 -9.804 18.399 1.00 92.94 169 LEU A N 1
ATOM 1399 C CA . LEU A 1 169 ? -3.836 -10.569 17.824 1.00 92.94 169 LEU A CA 1
ATOM 1400 C C . LEU A 1 169 ? -4.917 -10.909 18.857 1.00 92.94 169 LEU A C 1
ATOM 1402 O O . LEU A 1 169 ? -6.100 -10.741 18.580 1.00 92.94 169 LEU A O 1
ATOM 1406 N N . LYS A 1 170 ? -4.521 -11.348 20.057 1.00 90.38 170 LYS A N 1
ATOM 1407 C CA . LYS A 1 170 ? -5.458 -11.730 21.128 1.00 90.38 170 LYS A CA 1
ATOM 1408 C C . LYS A 1 170 ? -6.197 -10.537 21.734 1.00 90.38 170 LYS A C 1
ATOM 1410 O O . LYS A 1 170 ? -7.350 -10.662 22.148 1.00 90.38 170 LYS A O 1
ATOM 1415 N N . THR A 1 171 ? -5.526 -9.395 21.843 1.00 91.44 171 THR A N 1
ATOM 1416 C CA . THR A 1 171 ? -6.098 -8.178 22.439 1.00 91.44 171 THR A CA 1
ATOM 1417 C C . THR A 1 171 ? -6.716 -7.248 21.408 1.00 91.44 171 THR A C 1
ATOM 1419 O O . THR A 1 171 ? -7.520 -6.395 21.779 1.00 91.44 171 THR A O 1
ATOM 1422 N N . LYS A 1 172 ? -6.354 -7.416 20.129 1.00 93.00 172 LYS A N 1
ATOM 1423 C CA . LYS A 1 172 ? -6.664 -6.499 19.022 1.00 93.00 172 LYS A CA 1
ATOM 1424 C C . LYS A 1 172 ? -6.112 -5.084 19.259 1.00 93.00 172 LYS A C 1
ATOM 1426 O O . LYS A 1 172 ? -6.562 -4.136 18.631 1.00 93.00 172 LYS A O 1
ATOM 1431 N N . SER A 1 173 ? -5.131 -4.946 20.156 1.00 89.81 173 SER A N 1
ATOM 1432 C CA . SER A 1 173 ? -4.511 -3.672 20.529 1.00 89.81 173 SER A CA 1
ATOM 1433 C C . SER A 1 173 ? -3.132 -3.509 19.885 1.00 89.81 173 SER A C 1
ATOM 1435 O O . SER A 1 173 ? -2.426 -4.485 19.618 1.00 89.81 173 SER A O 1
ATOM 1437 N N . MET A 1 174 ? -2.760 -2.254 19.630 1.00 87.88 174 MET A N 1
ATOM 1438 C CA . MET A 1 174 ? -1.415 -1.854 19.201 1.00 87.88 174 MET A CA 1
ATOM 1439 C C . MET A 1 174 ? -0.560 -1.302 20.360 1.00 87.88 174 MET A C 1
ATOM 1441 O O . MET A 1 174 ? 0.602 -0.941 20.132 1.00 87.88 174 MET A O 1
ATOM 1445 N N . GLU A 1 175 ? -1.113 -1.215 21.577 1.00 72.88 175 GLU A N 1
ATOM 1446 C CA . GLU A 1 175 ? -0.467 -0.604 22.746 1.00 72.88 175 GLU A CA 1
ATOM 1447 C C . GLU A 1 175 ? 0.866 -1.290 23.119 1.00 72.88 175 GLU A C 1
ATOM 1449 O O . GLU A 1 175 ? 1.037 -2.501 22.982 1.00 72.88 175 GLU A O 1
ATOM 1454 N N . ASN A 1 176 ? 1.823 -0.479 23.587 1.00 56.09 176 ASN A N 1
ATOM 1455 C CA . ASN A 1 176 ? 3.133 -0.847 24.156 1.00 56.09 176 ASN A CA 1
ATOM 1456 C C . ASN A 1 176 ? 4.207 -1.490 23.255 1.00 56.09 176 ASN A C 1
ATOM 1458 O O . ASN A 1 176 ? 5.246 -1.915 23.762 1.00 56.09 176 ASN A O 1
ATOM 1462 N N . HIS A 1 177 ? 4.061 -1.500 21.923 1.00 63.06 177 HIS A N 1
ATOM 1463 C CA . HIS A 1 177 ? 5.148 -1.974 21.036 1.00 63.06 177 HIS A CA 1
ATOM 1464 C C . HIS A 1 177 ? 5.538 -1.004 19.913 1.00 63.06 177 HIS A C 1
ATOM 1466 O O . HIS A 1 177 ? 6.219 -1.395 18.965 1.00 63.06 177 HIS A O 1
ATOM 1472 N N . MET A 1 178 ? 5.148 0.271 20.006 1.00 66.00 178 MET A N 1
ATOM 1473 C CA . MET A 1 178 ? 5.580 1.296 19.042 1.00 66.00 178 MET A CA 1
ATOM 1474 C C . MET A 1 178 ? 7.091 1.552 19.103 1.00 66.00 178 MET A C 1
ATOM 1476 O O . MET A 1 178 ? 7.712 1.714 18.052 1.00 66.00 178 MET A O 1
ATOM 1480 N N . GLU A 1 179 ? 7.696 1.505 20.293 1.00 70.75 179 GLU A N 1
ATOM 1481 C CA . GLU A 1 179 ? 9.152 1.626 20.462 1.00 70.75 179 GLU A CA 1
ATOM 1482 C C . GLU A 1 179 ? 9.904 0.498 19.749 1.00 70.75 179 GLU A C 1
ATOM 1484 O O . GLU A 1 179 ? 10.846 0.762 19.005 1.00 70.75 179 GLU A O 1
ATOM 1489 N N . ASN A 1 180 ? 9.402 -0.741 19.852 1.00 70.31 180 ASN A N 1
ATOM 1490 C CA . ASN A 1 180 ? 9.953 -1.903 19.144 1.00 70.31 180 ASN A CA 1
ATOM 1491 C C . ASN A 1 180 ? 9.969 -1.722 17.616 1.00 70.31 180 ASN A C 1
ATOM 1493 O O . ASN A 1 180 ? 10.727 -2.396 16.921 1.00 70.31 180 ASN A O 1
ATOM 1497 N N . LEU A 1 181 ? 9.130 -0.836 17.070 1.00 82.62 181 LEU A N 1
ATOM 1498 C CA . LEU A 1 181 ? 9.039 -0.578 15.635 1.00 82.62 181 LEU A CA 1
ATOM 1499 C C . LEU A 1 181 ? 9.893 0.603 15.166 1.00 82.62 181 LEU A C 1
ATOM 1501 O O . LEU A 1 181 ? 9.998 0.799 13.953 1.00 82.62 181 LEU A O 1
ATOM 1505 N N . LYS A 1 182 ? 10.499 1.384 16.069 1.00 84.94 182 LYS A N 1
ATOM 1506 C CA . LYS A 1 182 ? 11.236 2.608 15.714 1.00 84.94 182 LYS A CA 1
ATOM 1507 C C . LYS A 1 182 ? 12.374 2.316 14.736 1.00 84.94 182 LYS A C 1
ATOM 1509 O O . LYS A 1 182 ? 12.395 2.880 13.643 1.00 84.94 182 LYS A O 1
ATOM 1514 N N . ASP A 1 183 ? 13.242 1.366 15.067 1.00 82.38 183 ASP A N 1
ATOM 1515 C CA . ASP A 1 183 ? 14.389 1.010 14.224 1.00 82.38 183 ASP A CA 1
ATOM 1516 C C . ASP A 1 183 ? 13.955 0.418 12.882 1.00 82.38 183 ASP A C 1
ATOM 1518 O O . ASP A 1 183 ? 14.518 0.736 11.833 1.00 82.38 183 ASP A O 1
ATOM 1522 N N . TYR A 1 184 ? 12.889 -0.389 12.886 1.00 85.25 184 TYR A N 1
ATOM 1523 C CA . TYR A 1 184 ? 12.308 -0.916 11.654 1.00 85.25 184 TYR A CA 1
ATOM 1524 C C . TYR A 1 184 ? 11.778 0.193 10.747 1.00 85.25 184 TYR A C 1
ATOM 1526 O O . TYR A 1 184 ? 12.009 0.145 9.540 1.00 85.25 184 TYR A O 1
ATOM 1534 N N . ARG A 1 185 ? 11.077 1.186 11.308 1.00 87.31 185 ARG A N 1
ATOM 1535 C CA . ARG A 1 185 ? 10.561 2.338 10.558 1.00 87.31 185 ARG A CA 1
ATOM 1536 C C . ARG A 1 185 ? 11.701 3.170 9.981 1.00 87.31 185 ARG A C 1
ATOM 1538 O O . ARG A 1 185 ? 11.638 3.517 8.807 1.00 87.31 185 ARG A O 1
ATOM 1545 N N . ILE A 1 186 ? 12.760 3.412 10.759 1.00 88.00 186 ILE A N 1
ATOM 1546 C CA . ILE A 1 186 ? 13.961 4.118 10.291 1.00 88.00 186 ILE A CA 1
ATOM 1547 C C . ILE A 1 186 ? 14.607 3.361 9.124 1.00 88.00 186 ILE A C 1
ATOM 1549 O O . ILE A 1 186 ? 14.873 3.953 8.080 1.00 88.00 186 ILE A O 1
ATOM 1553 N N . LEU A 1 187 ? 14.828 2.051 9.263 1.00 87.31 187 LEU A N 1
ATOM 1554 C CA . LEU A 1 187 ? 15.407 1.234 8.192 1.00 87.31 187 LEU A CA 1
ATOM 1555 C C . LEU A 1 187 ? 14.502 1.155 6.960 1.00 87.31 187 LEU A C 1
ATOM 1557 O O . LEU A 1 187 ? 15.003 1.191 5.837 1.00 87.31 187 LEU A O 1
ATOM 1561 N N . LEU A 1 188 ? 13.183 1.070 7.144 1.00 89.50 188 LEU A N 1
ATOM 1562 C CA . LEU A 1 188 ? 12.224 1.073 6.043 1.00 89.50 188 LEU A CA 1
ATOM 1563 C C . LEU A 1 188 ? 12.248 2.407 5.288 1.00 89.50 188 LEU A C 1
ATOM 1565 O O . LEU A 1 188 ? 12.355 2.391 4.066 1.00 89.50 188 LEU A O 1
ATOM 1569 N N . ALA A 1 189 ? 12.220 3.537 5.997 1.00 89.50 189 ALA A N 1
ATOM 1570 C CA . ALA A 1 189 ? 12.315 4.867 5.397 1.00 89.50 189 ALA A CA 1
ATOM 1571 C C . ALA A 1 189 ? 13.636 5.048 4.632 1.00 89.50 189 ALA A C 1
ATOM 1573 O O . ALA A 1 189 ? 13.633 5.484 3.481 1.00 89.50 189 ALA A O 1
ATOM 1574 N N . LYS A 1 190 ? 14.764 4.614 5.216 1.00 91.56 190 LYS A N 1
ATOM 1575 C CA . LYS A 1 190 ? 16.064 4.580 4.524 1.00 91.56 190 LYS A CA 1
ATOM 1576 C C . LYS A 1 190 ? 16.023 3.700 3.272 1.00 91.56 190 LYS A C 1
ATOM 1578 O O . LYS A 1 190 ? 16.565 4.091 2.244 1.00 91.56 190 LYS A O 1
ATOM 1583 N N . SER A 1 191 ? 15.373 2.537 3.342 1.00 90.31 191 SER A N 1
ATOM 1584 C CA . SER A 1 191 ? 15.248 1.613 2.206 1.00 90.31 191 SER A CA 1
ATOM 1585 C C . SER A 1 191 ? 14.450 2.227 1.061 1.00 90.31 191 SER A C 1
ATOM 1587 O O . SER A 1 191 ? 14.882 2.123 -0.082 1.00 90.31 191 SER A O 1
ATOM 1589 N N . ILE A 1 192 ? 13.332 2.894 1.366 1.00 90.44 192 ILE A N 1
ATOM 1590 C CA . ILE A 1 192 ? 12.524 3.628 0.381 1.00 90.44 192 ILE A CA 1
ATOM 1591 C C . ILE A 1 192 ? 13.373 4.727 -0.263 1.00 90.44 192 ILE A C 1
ATOM 1593 O O . ILE A 1 192 ? 13.545 4.719 -1.475 1.00 90.44 192 ILE A O 1
ATOM 1597 N N . SER A 1 193 ? 14.013 5.579 0.543 1.00 91.06 193 SER A N 1
ATOM 1598 C CA . SER A 1 193 ? 14.853 6.676 0.043 1.00 91.06 193 SER A CA 1
ATOM 1599 C C . SER A 1 193 ? 16.009 6.196 -0.847 1.00 91.06 193 SER A C 1
ATOM 1601 O O . SER A 1 193 ? 16.273 6.768 -1.905 1.00 91.06 193 SER A O 1
ATOM 1603 N N . ILE A 1 194 ? 16.710 5.127 -0.457 1.00 91.00 194 ILE A N 1
ATOM 1604 C CA . ILE A 1 194 ? 17.787 4.556 -1.277 1.00 91.00 194 ILE A CA 1
ATOM 1605 C C . ILE A 1 194 ? 17.227 4.004 -2.586 1.00 91.00 194 ILE A C 1
ATOM 1607 O O . ILE A 1 194 ? 17.826 4.230 -3.636 1.00 91.00 194 ILE A O 1
ATOM 1611 N N . PHE A 1 195 ? 16.104 3.288 -2.533 1.00 90.62 195 PHE A N 1
ATOM 1612 C CA . PHE A 1 195 ? 15.495 2.698 -3.717 1.00 90.62 195 PHE A CA 1
ATOM 1613 C C . PHE A 1 195 ? 14.985 3.768 -4.690 1.00 90.62 195 PHE A C 1
ATOM 1615 O O . PHE A 1 195 ? 15.286 3.686 -5.880 1.00 90.62 195 PHE A O 1
ATOM 1622 N N . ASP A 1 196 ? 14.334 4.818 -4.188 1.00 89.94 196 ASP A N 1
ATOM 1623 C CA . ASP A 1 196 ? 13.864 5.952 -4.989 1.00 89.94 196 ASP A CA 1
ATOM 1624 C C . ASP A 1 196 ? 15.005 6.655 -5.724 1.00 89.94 196 ASP A C 1
ATOM 1626 O O . ASP A 1 196 ? 14.890 6.962 -6.908 1.00 89.94 196 ASP A O 1
ATOM 1630 N N . ASN A 1 197 ? 16.153 6.824 -5.068 1.00 90.44 197 ASN A N 1
ATOM 1631 C CA . ASN A 1 197 ? 17.345 7.397 -5.696 1.00 90.44 197 ASN A CA 1
ATOM 1632 C C . ASN A 1 197 ? 17.989 6.481 -6.752 1.00 90.44 197 ASN A C 1
ATOM 1634 O O . ASN A 1 197 ? 18.776 6.940 -7.584 1.00 90.44 197 ASN A O 1
ATOM 1638 N N . LEU A 1 198 ? 17.716 5.175 -6.706 1.00 88.69 198 LEU A N 1
ATOM 1639 C CA . LEU A 1 198 ? 18.267 4.197 -7.644 1.00 88.69 198 LEU A CA 1
ATOM 1640 C C . LEU A 1 198 ? 17.373 3.987 -8.864 1.00 88.69 198 LEU A C 1
ATOM 1642 O O . LEU A 1 198 ? 17.914 3.668 -9.925 1.00 88.69 198 LEU A O 1
ATOM 1646 N N . ILE A 1 199 ? 16.057 4.181 -8.736 1.00 90.38 199 ILE A N 1
ATOM 1647 C CA . ILE A 1 199 ? 15.086 4.042 -9.829 1.00 90.38 199 ILE A CA 1
ATOM 1648 C C . ILE A 1 199 ? 15.541 4.767 -11.109 1.00 90.38 199 ILE A C 1
ATOM 1650 O O . ILE A 1 199 ? 15.683 4.069 -12.115 1.00 90.38 199 ILE A O 1
ATOM 1654 N N . PRO A 1 200 ? 15.885 6.074 -11.099 1.00 90.06 200 PRO A N 1
ATOM 1655 C CA . PRO A 1 200 ? 16.204 6.810 -12.328 1.00 90.06 200 PRO A CA 1
ATOM 1656 C C . PRO A 1 200 ? 17.339 6.179 -13.147 1.00 90.06 200 PRO A C 1
ATOM 1658 O O . PRO A 1 200 ? 17.360 6.246 -14.372 1.00 90.06 200 PRO A O 1
ATOM 1661 N N . LYS A 1 201 ? 18.301 5.541 -12.466 1.00 90.56 201 LYS A N 1
ATOM 1662 C CA . LYS A 1 201 ? 19.501 4.951 -13.081 1.00 90.56 201 LYS A CA 1
ATOM 1663 C C . LYS A 1 201 ? 19.347 3.473 -13.440 1.00 90.56 201 LYS A C 1
ATOM 1665 O O . LYS A 1 201 ? 20.202 2.934 -14.135 1.00 90.56 201 LYS A O 1
ATOM 1670 N N . ASN A 1 202 ? 18.326 2.798 -12.912 1.00 91.88 202 ASN A N 1
ATOM 1671 C CA . ASN A 1 202 ? 18.205 1.338 -12.987 1.00 91.88 202 ASN A CA 1
ATOM 1672 C C . ASN A 1 202 ? 16.870 0.857 -13.556 1.00 91.88 202 ASN A C 1
ATOM 1674 O O . ASN A 1 202 ? 16.730 -0.346 -13.797 1.00 91.88 202 ASN A O 1
ATOM 1678 N N . ILE A 1 203 ? 15.901 1.753 -13.755 1.00 94.25 203 ILE A N 1
ATOM 1679 C CA . ILE A 1 203 ? 14.636 1.398 -14.381 1.00 94.25 203 ILE A CA 1
ATOM 1680 C C . ILE A 1 203 ? 14.863 0.962 -15.826 1.00 94.25 203 ILE A C 1
ATOM 1682 O O . ILE A 1 203 ? 15.584 1.588 -16.603 1.00 94.25 203 ILE A O 1
ATOM 1686 N N . LYS A 1 204 ? 14.230 -0.150 -16.172 1.00 93.12 204 LYS A N 1
ATOM 1687 C CA . LYS A 1 204 ? 14.192 -0.728 -17.508 1.00 93.12 204 LYS A CA 1
ATOM 1688 C C . LYS A 1 204 ? 12.745 -0.943 -17.912 1.00 93.12 204 LYS A C 1
ATOM 1690 O O . LYS A 1 204 ? 11.857 -1.001 -17.061 1.00 93.12 204 LYS A O 1
ATOM 1695 N N . TYR A 1 205 ? 12.538 -1.106 -19.209 1.00 92.19 205 TYR A N 1
ATOM 1696 C CA . TYR A 1 205 ? 11.227 -1.321 -19.800 1.00 92.19 205 TYR A CA 1
ATOM 1697 C C . TYR A 1 205 ? 11.234 -2.619 -20.595 1.00 92.19 205 TYR A C 1
ATOM 1699 O O . TYR A 1 205 ? 12.235 -2.992 -21.210 1.00 92.19 205 TYR A O 1
ATOM 1707 N N . ALA A 1 206 ? 10.124 -3.337 -20.526 1.00 88.19 206 ALA A N 1
ATOM 1708 C CA . ALA A 1 206 ? 9.921 -4.576 -21.254 1.00 88.19 206 ALA A CA 1
ATOM 1709 C C . ALA A 1 206 ? 8.437 -4.752 -21.537 1.00 88.19 206 ALA A C 1
ATOM 1711 O O . ALA A 1 206 ? 7.589 -4.291 -20.774 1.00 88.19 206 ALA A O 1
ATOM 1712 N N . ASN A 1 207 ? 8.124 -5.456 -22.612 1.00 85.88 207 ASN A N 1
ATOM 1713 C CA . ASN A 1 207 ? 6.787 -5.985 -22.790 1.00 85.88 207 ASN A CA 1
ATOM 1714 C C . ASN A 1 207 ? 6.656 -7.253 -21.954 1.00 85.88 207 ASN A C 1
ATOM 1716 O O . ASN A 1 207 ? 7.498 -8.150 -22.057 1.00 85.88 207 ASN A O 1
ATOM 1720 N N . ILE A 1 208 ? 5.620 -7.306 -21.121 1.00 83.69 208 ILE A N 1
ATOM 1721 C CA . ILE A 1 208 ? 5.217 -8.535 -20.461 1.00 83.69 208 ILE A CA 1
ATOM 1722 C C . ILE A 1 208 ? 4.138 -9.209 -21.298 1.00 83.69 208 ILE A C 1
ATOM 1724 O O . ILE A 1 208 ? 3.039 -8.673 -21.461 1.00 83.69 208 ILE A O 1
ATOM 1728 N N . ASP A 1 209 ? 4.480 -10.371 -21.843 1.00 77.06 209 ASP A N 1
ATOM 1729 C CA . ASP A 1 209 ? 3.526 -11.222 -22.536 1.00 77.06 209 ASP A CA 1
ATOM 1730 C C . ASP A 1 209 ? 2.756 -12.012 -21.492 1.00 77.06 209 ASP A C 1
ATOM 1732 O O . ASP A 1 209 ? 3.310 -12.859 -20.780 1.00 77.06 209 ASP A O 1
ATOM 1736 N N . TYR A 1 210 ? 1.463 -11.734 -21.401 1.00 67.94 210 TYR A N 1
ATOM 1737 C CA . TYR A 1 210 ? 0.596 -12.404 -20.456 1.00 67.94 210 TYR A CA 1
ATOM 1738 C C . TYR A 1 210 ? -0.613 -13.009 -21.156 1.00 67.94 210 TYR A C 1
ATOM 1740 O O . TYR A 1 210 ? -1.317 -12.354 -21.926 1.00 67.94 210 TYR A O 1
ATOM 1748 N N . LYS A 1 211 ? -0.867 -14.283 -20.852 1.00 63.88 211 LYS A N 1
ATOM 1749 C CA . LYS A 1 211 ? -2.118 -14.958 -21.190 1.00 63.88 211 LYS A CA 1
ATOM 1750 C C . LYS A 1 211 ? -3.048 -14.800 -20.007 1.00 63.88 211 LYS A C 1
ATOM 1752 O O . LYS A 1 211 ? -2.793 -15.388 -18.958 1.00 63.88 211 LYS A O 1
ATOM 1757 N N . PHE A 1 212 ? -4.134 -14.056 -20.178 1.00 61.41 212 PHE A N 1
ATOM 1758 C CA . PHE A 1 212 ? -5.167 -13.978 -19.151 1.00 61.41 212 PHE A CA 1
ATOM 1759 C C . PHE A 1 212 ? -6.516 -14.466 -19.654 1.00 61.41 212 PHE A C 1
ATOM 1761 O O . PHE A 1 212 ? -6.790 -14.543 -20.854 1.00 61.41 212 PHE A O 1
ATOM 1768 N N . MET A 1 213 ? -7.364 -14.830 -18.696 1.00 49.44 213 MET A N 1
ATOM 1769 C CA . MET A 1 213 ? -8.771 -15.113 -18.939 1.00 49.44 213 MET A CA 1
ATOM 1770 C C . MET A 1 213 ? -9.504 -13.784 -19.122 1.00 49.44 213 MET A C 1
ATOM 1772 O O . MET A 1 213 ? -9.833 -13.104 -18.148 1.00 49.44 213 MET A O 1
ATOM 1776 N N . GLY A 1 214 ? -9.751 -13.399 -20.375 1.00 49.31 214 GLY A N 1
ATOM 1777 C CA . GLY A 1 214 ? -10.525 -12.201 -20.686 1.00 49.31 214 GLY A CA 1
ATOM 1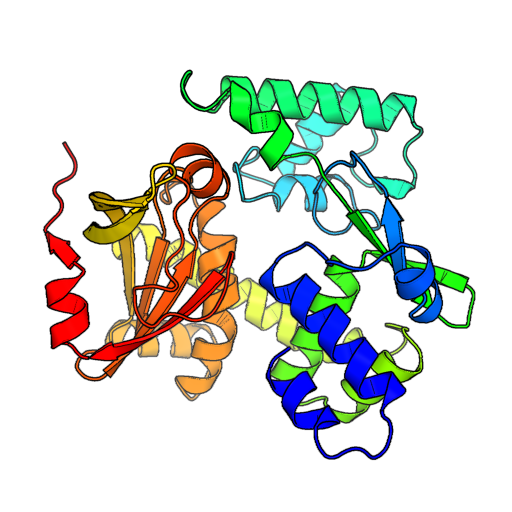778 C C . GLY A 1 214 ? -11.958 -12.287 -20.148 1.00 49.31 214 GLY A C 1
ATOM 1779 O O . GLY A 1 214 ? -12.495 -13.375 -19.911 1.00 49.31 214 GLY A O 1
ATOM 1780 N N . LYS A 1 215 ? -12.635 -11.132 -20.032 1.00 47.47 215 LYS A N 1
ATOM 1781 C CA . LYS A 1 215 ? -14.049 -11.029 -19.594 1.00 47.47 215 LYS A CA 1
ATOM 1782 C C . LYS A 1 215 ? -15.012 -11.934 -20.390 1.00 47.47 215 LYS A C 1
ATOM 1784 O O . LYS A 1 215 ? -16.101 -12.233 -19.914 1.00 47.47 215 LYS A O 1
ATOM 1789 N N . ARG A 1 216 ? -14.620 -12.381 -21.590 1.00 52.28 216 ARG A N 1
ATOM 1790 C CA . ARG A 1 216 ? -15.409 -13.238 -22.494 1.00 52.28 216 ARG A CA 1
ATOM 1791 C C . ARG A 1 216 ? -15.001 -14.720 -22.503 1.00 52.28 216 ARG A C 1
ATOM 1793 O O . ARG A 1 216 ? -15.380 -15.423 -23.435 1.00 52.28 216 ARG A O 1
ATOM 1800 N N . ARG A 1 217 ? -14.238 -15.211 -21.513 1.00 48.41 217 ARG A N 1
ATOM 1801 C CA . ARG A 1 217 ? -13.741 -16.609 -21.464 1.00 48.41 217 ARG A CA 1
ATOM 1802 C C . ARG A 1 217 ? -12.998 -17.037 -22.744 1.00 48.41 217 ARG A C 1
ATOM 1804 O O . ARG A 1 217 ? -13.069 -18.190 -23.156 1.00 48.41 217 ARG A O 1
ATOM 1811 N N . ARG A 1 218 ? -12.296 -16.102 -23.387 1.00 49.12 218 ARG A N 1
ATOM 1812 C CA . ARG A 1 218 ? -11.308 -16.395 -24.431 1.00 49.12 218 ARG A CA 1
ATOM 1813 C C . ARG A 1 218 ? -9.928 -16.131 -23.844 1.00 49.12 218 ARG A C 1
ATOM 1815 O O . ARG A 1 218 ? -9.767 -15.181 -23.075 1.00 49.12 218 ARG A O 1
ATOM 1822 N N . HIS A 1 219 ? -8.963 -16.980 -24.187 1.00 51.44 219 HIS A N 1
ATOM 1823 C CA . HIS A 1 219 ? -7.560 -16.672 -23.944 1.00 51.44 219 HIS A CA 1
ATOM 1824 C C . HIS A 1 219 ? -7.196 -15.490 -24.835 1.00 51.44 219 HIS A C 1
ATOM 1826 O O . HIS A 1 219 ? -7.187 -15.615 -26.057 1.00 51.44 219 HIS A O 1
ATOM 1832 N N . GLU A 1 220 ? -6.952 -14.343 -24.217 1.00 58.19 220 GLU A N 1
ATOM 1833 C CA . GLU A 1 220 ? -6.402 -13.180 -2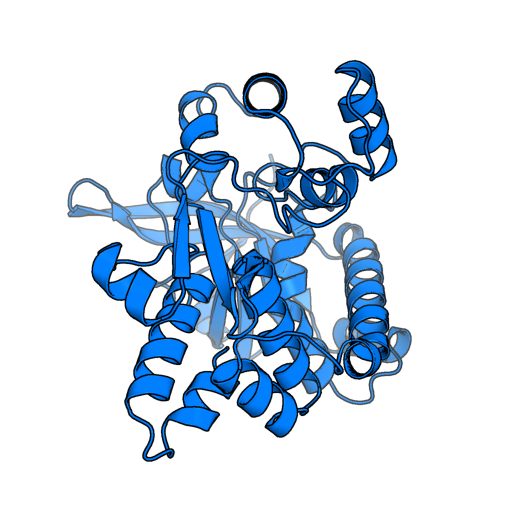4.898 1.00 58.19 220 GLU A CA 1
ATOM 1834 C C . GLU A 1 220 ? -4.920 -13.109 -24.518 1.00 58.19 220 GLU A C 1
ATOM 1836 O O . GLU A 1 220 ? -4.557 -13.121 -23.338 1.00 58.19 220 GLU A O 1
ATOM 1841 N N . GLU A 1 221 ? -4.056 -13.134 -25.533 1.00 62.84 221 GLU A N 1
ATOM 1842 C CA . GLU A 1 221 ? -2.641 -12.813 -25.375 1.00 62.84 221 GLU A CA 1
ATOM 1843 C C . GLU A 1 221 ? -2.518 -11.295 -25.377 1.00 62.84 221 GLU A C 1
ATOM 1845 O O . GLU A 1 221 ? -2.880 -10.632 -26.350 1.00 62.84 221 GLU A O 1
ATOM 1850 N N . TYR A 1 222 ? -2.041 -10.742 -24.267 1.00 67.19 222 TYR A N 1
ATOM 1851 C CA . TYR A 1 222 ? -1.847 -9.311 -24.120 1.00 67.19 222 TYR A CA 1
ATOM 1852 C C . TYR A 1 222 ? -0.382 -9.054 -23.815 1.00 67.19 222 TYR A C 1
ATOM 1854 O O . TYR A 1 222 ? 0.151 -9.522 -22.809 1.00 67.19 222 TYR A O 1
ATOM 1862 N N . SER A 1 223 ? 0.261 -8.301 -24.698 1.00 76.75 223 SER A N 1
ATOM 1863 C CA . SER A 1 223 ? 1.558 -7.701 -24.426 1.00 76.75 223 SER A CA 1
ATOM 1864 C C . SER A 1 223 ? 1.304 -6.347 -23.779 1.00 76.75 223 SER A C 1
ATOM 1866 O O . SER A 1 223 ? 0.672 -5.476 -24.380 1.00 76.75 223 SER A O 1
ATOM 1868 N N . MET A 1 224 ? 1.773 -6.162 -22.551 1.00 83.44 224 MET A N 1
ATOM 1869 C CA . MET A 1 224 ? 1.672 -4.884 -21.851 1.00 83.44 224 MET A CA 1
ATOM 1870 C C . MET A 1 224 ? 3.063 -4.337 -21.567 1.00 83.44 224 MET A C 1
ATOM 1872 O O . MET A 1 224 ? 3.922 -5.043 -21.044 1.00 83.44 224 MET A O 1
ATOM 1876 N N . LEU A 1 225 ? 3.270 -3.054 -21.851 1.00 89.38 225 LEU A N 1
ATOM 1877 C CA . LEU A 1 225 ? 4.497 -2.387 -21.450 1.00 89.38 225 LEU A CA 1
ATOM 1878 C C . LEU A 1 225 ? 4.563 -2.330 -19.919 1.00 89.38 225 LEU A C 1
ATOM 1880 O O . LEU A 1 225 ? 3.648 -1.842 -19.252 1.00 89.38 225 LEU A O 1
ATOM 1884 N N . CYS A 1 226 ? 5.651 -2.848 -19.371 1.00 92.31 226 CYS A N 1
ATOM 1885 C CA . CYS A 1 226 ? 5.962 -2.822 -17.957 1.00 92.31 226 CYS A CA 1
ATOM 1886 C C . CYS A 1 226 ? 7.308 -2.146 -17.718 1.00 92.31 226 CYS A C 1
ATOM 1888 O O . CYS A 1 226 ? 8.125 -1.950 -18.623 1.00 92.31 226 CYS A O 1
ATOM 1890 N N . GLN A 1 227 ? 7.533 -1.830 -16.455 1.00 94.81 227 GLN A N 1
ATOM 1891 C CA . GLN A 1 227 ? 8.746 -1.214 -15.954 1.00 94.81 227 GLN A CA 1
ATOM 1892 C C . GLN A 1 227 ? 9.321 -2.073 -14.840 1.00 94.81 227 GLN A C 1
ATOM 1894 O O . GLN A 1 227 ? 8.586 -2.673 -14.053 1.00 94.81 227 GLN A O 1
ATOM 1899 N N . TYR A 1 228 ? 10.641 -2.151 -14.754 1.00 94.94 228 TYR A N 1
ATOM 1900 C CA . TYR A 1 228 ? 11.273 -3.001 -13.761 1.00 94.94 228 TYR A CA 1
ATOM 1901 C C . TYR A 1 228 ? 12.643 -2.505 -13.325 1.00 94.94 228 TYR A C 1
ATOM 1903 O O . TYR A 1 228 ? 13.360 -1.849 -14.076 1.00 94.94 228 TYR A O 1
ATOM 1911 N N . VAL A 1 229 ? 13.023 -2.884 -12.108 1.00 94.75 229 VAL A N 1
ATOM 1912 C CA . VAL A 1 229 ? 14.396 -2.788 -11.606 1.00 94.75 229 VAL A CA 1
ATOM 1913 C C . VAL A 1 229 ? 14.934 -4.201 -11.434 1.00 94.75 229 VAL A C 1
ATOM 1915 O O . VAL A 1 229 ? 14.330 -5.037 -10.760 1.00 94.75 229 VAL A O 1
ATOM 1918 N N . HIS A 1 230 ? 16.092 -4.473 -12.035 1.00 93.31 230 HIS A N 1
ATOM 1919 C CA . HIS A 1 230 ? 16.799 -5.737 -11.846 1.00 93.31 230 HIS A CA 1
ATOM 1920 C C . HIS A 1 230 ? 17.918 -5.558 -10.821 1.00 93.31 230 HIS A C 1
ATOM 1922 O O . HIS A 1 230 ? 18.978 -5.011 -11.124 1.00 93.31 230 HIS A O 1
ATOM 1928 N N . VAL A 1 231 ? 17.680 -6.036 -9.603 1.00 92.00 231 VAL A N 1
ATOM 1929 C CA . VAL A 1 231 ? 18.660 -6.071 -8.521 1.00 92.00 231 VAL A CA 1
ATOM 1930 C C . VAL A 1 231 ? 19.624 -7.233 -8.744 1.00 92.00 231 VAL A C 1
ATOM 1932 O O . VAL A 1 231 ? 19.375 -8.385 -8.385 1.00 92.00 231 VAL A O 1
ATOM 1935 N N . ASN A 1 232 ? 20.741 -6.916 -9.393 1.00 88.25 232 ASN A N 1
ATOM 1936 C CA . ASN A 1 232 ? 21.889 -7.808 -9.493 1.00 88.25 232 ASN A CA 1
ATOM 1937 C C . ASN A 1 232 ? 22.727 -7.779 -8.200 1.00 88.25 232 ASN A C 1
ATOM 1939 O O . ASN A 1 232 ? 22.469 -6.995 -7.286 1.00 88.25 232 ASN A O 1
ATOM 1943 N N . LYS A 1 233 ? 23.758 -8.630 -8.137 1.00 86.81 233 LYS A N 1
ATOM 1944 C CA . LYS A 1 233 ? 24.655 -8.735 -6.976 1.00 86.81 233 LYS A CA 1
ATOM 1945 C C . LYS A 1 233 ? 25.258 -7.380 -6.574 1.00 86.81 233 LYS A C 1
ATOM 1947 O O . LYS A 1 233 ? 25.142 -6.998 -5.417 1.00 86.81 233 LYS A O 1
ATOM 1952 N N . ASN A 1 234 ? 25.799 -6.627 -7.530 1.00 87.38 234 ASN A N 1
ATOM 1953 C CA . ASN A 1 234 ? 26.445 -5.338 -7.261 1.00 87.38 234 ASN A CA 1
ATOM 1954 C C . ASN A 1 234 ? 25.456 -4.294 -6.713 1.00 87.38 234 ASN A C 1
ATOM 1956 O O . ASN A 1 234 ? 25.775 -3.547 -5.786 1.00 87.38 234 ASN A O 1
ATOM 1960 N N . LEU A 1 235 ? 24.239 -4.241 -7.265 1.00 88.44 235 LEU A N 1
ATOM 1961 C CA . LEU A 1 235 ? 23.195 -3.329 -6.798 1.00 88.44 235 LEU A CA 1
ATOM 1962 C C . LEU A 1 235 ? 22.712 -3.726 -5.399 1.00 88.44 235 LEU A C 1
ATOM 1964 O O . LEU A 1 235 ? 22.568 -2.859 -4.540 1.00 88.44 235 LEU A O 1
ATOM 1968 N N . SER A 1 236 ? 22.530 -5.026 -5.148 1.00 87.88 236 SER A N 1
ATOM 1969 C CA . SER A 1 236 ? 22.206 -5.558 -3.819 1.00 87.88 236 SER A CA 1
ATOM 1970 C C . SER A 1 236 ? 23.281 -5.180 -2.794 1.00 87.88 236 SER A C 1
ATOM 1972 O O . SER A 1 236 ? 22.952 -4.608 -1.758 1.00 87.88 236 SER A O 1
ATOM 1974 N N . GLU A 1 237 ? 24.563 -5.401 -3.098 1.00 88.50 237 GLU A N 1
ATOM 1975 C CA . GLU A 1 237 ? 25.693 -5.037 -2.229 1.00 88.50 237 GLU A CA 1
ATOM 1976 C C . GLU A 1 237 ? 25.744 -3.532 -1.954 1.00 88.50 237 GLU A C 1
ATOM 1978 O O . GLU A 1 237 ? 25.910 -3.117 -0.806 1.00 88.50 237 GLU A O 1
ATOM 1983 N N . THR A 1 238 ? 25.496 -2.709 -2.976 1.00 89.06 238 THR A N 1
ATOM 1984 C CA . THR A 1 238 ? 25.415 -1.248 -2.830 1.00 89.06 238 THR A CA 1
ATOM 1985 C C . THR A 1 238 ? 24.287 -0.838 -1.881 1.00 89.06 238 THR A C 1
ATOM 1987 O O . THR A 1 238 ? 24.484 0.004 -1.003 1.00 89.06 238 THR A O 1
ATOM 1990 N N . ILE A 1 239 ? 23.095 -1.421 -2.040 1.00 87.38 239 ILE A N 1
ATOM 1991 C CA . ILE A 1 239 ? 21.939 -1.114 -1.191 1.00 87.38 239 ILE A CA 1
ATOM 1992 C C . ILE A 1 239 ? 22.192 -1.589 0.244 1.00 87.38 239 ILE A C 1
ATOM 1994 O O . ILE A 1 239 ? 21.970 -0.830 1.186 1.00 87.38 239 ILE A O 1
ATOM 1998 N N . MET A 1 240 ? 22.685 -2.817 0.418 1.00 90.38 240 MET A N 1
ATOM 1999 C CA . MET A 1 240 ? 22.995 -3.383 1.732 1.00 90.38 240 MET A CA 1
ATOM 2000 C C . MET A 1 240 ? 24.031 -2.544 2.475 1.00 90.38 240 MET A C 1
ATOM 2002 O O . MET A 1 240 ? 23.804 -2.210 3.636 1.00 90.38 240 MET A O 1
ATOM 2006 N N . SER A 1 241 ? 25.109 -2.138 1.797 1.00 89.31 241 SER A N 1
ATOM 2007 C CA . SER A 1 241 ? 26.142 -1.266 2.363 1.00 89.31 241 SER A CA 1
ATOM 2008 C C . SER A 1 241 ? 25.551 0.055 2.866 1.00 89.31 241 SER A C 1
ATOM 2010 O O . SER A 1 241 ? 25.752 0.415 4.024 1.00 89.31 241 SER A O 1
ATOM 2012 N N . LYS A 1 242 ? 24.725 0.732 2.054 1.00 89.00 242 LYS A N 1
ATOM 2013 C CA . LYS A 1 242 ? 24.059 1.988 2.447 1.00 89.00 242 LYS A CA 1
ATOM 2014 C C . LYS A 1 242 ? 23.061 1.822 3.597 1.00 89.00 242 LYS A C 1
ATOM 2016 O O . LYS A 1 242 ? 22.828 2.767 4.347 1.00 89.00 242 LYS A O 1
ATOM 2021 N N . LEU A 1 243 ? 22.457 0.642 3.728 1.00 87.62 243 LEU A N 1
ATOM 2022 C CA . LEU A 1 243 ? 21.526 0.323 4.810 1.00 87.62 243 LEU A CA 1
ATOM 2023 C C . LEU A 1 243 ? 22.215 -0.197 6.079 1.00 87.62 243 LEU A C 1
ATOM 2025 O O . LEU A 1 243 ? 21.539 -0.344 7.096 1.00 87.62 243 LEU A O 1
ATOM 2029 N N . GLY A 1 244 ? 23.518 -0.492 6.037 1.00 86.75 244 GLY A N 1
ATOM 2030 C CA . GLY A 1 244 ? 24.214 -1.181 7.126 1.00 86.75 244 GLY A CA 1
ATOM 2031 C C . GLY A 1 244 ? 23.728 -2.621 7.330 1.00 86.75 244 GLY A C 1
ATOM 2032 O O . GLY A 1 244 ? 23.742 -3.128 8.449 1.00 86.75 244 GLY A O 1
ATOM 2033 N N . LEU A 1 245 ? 23.248 -3.277 6.268 1.00 86.19 245 LEU A N 1
ATOM 2034 C CA . LEU A 1 245 ? 22.811 -4.672 6.305 1.00 86.19 245 LEU A CA 1
ATOM 2035 C C . LEU A 1 245 ? 23.969 -5.600 5.943 1.00 86.19 245 LEU A C 1
ATOM 2037 O O . LEU A 1 245 ? 24.749 -5.324 5.038 1.00 86.19 245 LEU A O 1
ATOM 2041 N N . ASN A 1 246 ? 24.030 -6.743 6.617 1.00 83.44 246 ASN A N 1
ATOM 2042 C CA . ASN A 1 246 ? 25.076 -7.746 6.428 1.00 83.44 246 ASN A CA 1
ATOM 2043 C C . ASN A 1 246 ? 24.647 -8.932 5.546 1.00 83.44 246 ASN A C 1
ATOM 2045 O O . ASN A 1 246 ? 25.471 -9.793 5.249 1.00 83.44 246 ASN A O 1
ATOM 2049 N N . ASN A 1 247 ? 23.373 -9.016 5.135 1.00 80.69 247 ASN A N 1
ATOM 2050 C CA . ASN A 1 247 ? 22.921 -10.048 4.204 1.00 80.69 247 ASN A CA 1
ATOM 2051 C C . ASN A 1 247 ? 21.723 -9.620 3.338 1.00 80.69 247 ASN A C 1
ATOM 2053 O O . ASN A 1 247 ? 20.899 -8.786 3.726 1.00 80.69 247 ASN A O 1
ATOM 2057 N N . ASN A 1 248 ? 21.587 -10.278 2.180 1.00 77.56 248 ASN A N 1
ATOM 2058 C CA . ASN A 1 248 ? 20.557 -9.953 1.187 1.00 77.56 248 ASN A CA 1
ATOM 2059 C C . ASN A 1 248 ? 19.144 -10.378 1.627 1.00 77.56 248 ASN A C 1
ATOM 2061 O O . ASN A 1 248 ? 18.146 -9.796 1.208 1.00 77.56 248 ASN A O 1
ATOM 2065 N N . SER A 1 249 ? 19.021 -11.371 2.514 1.00 79.12 249 SER A N 1
ATOM 2066 C CA . SER A 1 249 ? 17.714 -11.792 3.037 1.00 79.12 249 SER A CA 1
ATOM 2067 C C . SER A 1 249 ? 17.019 -10.677 3.828 1.00 79.12 249 SER A C 1
ATOM 2069 O O . SER A 1 249 ? 15.791 -10.586 3.801 1.00 79.12 249 SER A O 1
ATOM 2071 N N . LEU A 1 250 ? 17.785 -9.801 4.492 1.00 76.94 250 LEU A N 1
ATOM 2072 C CA . LEU A 1 250 ? 17.257 -8.635 5.197 1.00 76.94 250 LEU A CA 1
ATOM 2073 C C . LEU A 1 250 ? 16.706 -7.601 4.215 1.00 76.94 250 LEU A C 1
ATOM 2075 O O . LEU A 1 250 ? 15.602 -7.106 4.436 1.00 76.94 250 LEU A O 1
ATOM 2079 N N . LEU A 1 251 ? 17.407 -7.353 3.106 1.00 82.31 251 LEU A N 1
ATOM 2080 C CA . LEU A 1 251 ? 16.950 -6.450 2.048 1.00 82.31 251 LEU A CA 1
ATOM 2081 C C . LEU A 1 251 ? 15.631 -6.935 1.418 1.00 82.31 251 LEU A C 1
ATOM 2083 O O . LEU A 1 251 ? 14.665 -6.173 1.316 1.00 82.31 251 LEU A O 1
ATOM 2087 N N . LYS A 1 252 ? 15.529 -8.235 1.107 1.00 85.00 252 LYS A N 1
ATOM 2088 C CA . LYS A 1 252 ? 14.317 -8.845 0.524 1.00 85.00 252 LYS A CA 1
ATOM 2089 C C . LYS A 1 252 ? 13.053 -8.658 1.370 1.00 85.00 252 LYS A C 1
ATOM 2091 O O . LYS A 1 252 ? 11.949 -8.658 0.823 1.00 85.00 252 LYS A O 1
ATOM 2096 N N . LYS A 1 253 ? 13.167 -8.456 2.692 1.00 85.31 253 LYS A N 1
ATOM 2097 C CA . LYS A 1 253 ? 12.009 -8.180 3.573 1.00 85.31 253 LYS A CA 1
ATOM 2098 C C . LYS A 1 253 ? 11.273 -6.887 3.199 1.00 85.31 253 LYS A C 1
ATOM 2100 O O . LYS A 1 253 ? 10.111 -6.712 3.591 1.00 85.31 253 LYS A O 1
ATOM 2105 N N . TYR A 1 254 ? 11.933 -5.980 2.482 1.00 87.50 254 TYR A N 1
ATOM 2106 C CA . TYR A 1 254 ? 11.401 -4.671 2.125 1.00 87.50 254 TYR A CA 1
ATOM 2107 C C . TYR A 1 254 ? 10.819 -4.619 0.711 1.00 87.50 254 TYR A C 1
ATOM 2109 O O . TYR A 1 254 ? 9.923 -3.813 0.487 1.00 87.50 254 TYR A O 1
ATOM 2117 N N . TYR A 1 255 ? 11.209 -5.515 -0.204 1.00 90.31 255 TYR A N 1
ATOM 2118 C CA . TYR A 1 255 ? 10.779 -5.483 -1.612 1.00 90.31 255 TYR A CA 1
ATOM 2119 C C . TYR A 1 255 ? 9.261 -5.401 -1.845 1.00 90.31 255 TYR A C 1
ATOM 2121 O O . TYR A 1 255 ? 8.863 -4.590 -2.677 1.00 90.31 255 TYR A O 1
ATOM 2129 N N . PRO A 1 256 ? 8.382 -6.110 -1.103 1.00 88.12 256 PRO A N 1
ATOM 2130 C CA . PRO A 1 256 ? 6.939 -5.918 -1.264 1.00 88.12 256 PRO A CA 1
ATOM 2131 C C . PRO A 1 256 ? 6.482 -4.478 -0.992 1.00 88.12 256 PRO A C 1
ATOM 2133 O O . PRO A 1 256 ? 5.572 -3.987 -1.650 1.00 88.12 256 PRO A O 1
ATOM 2136 N N . VAL A 1 257 ? 7.110 -3.802 -0.023 1.00 88.00 257 VAL A N 1
ATOM 2137 C CA . VAL A 1 257 ? 6.824 -2.392 0.273 1.00 88.00 257 VAL A CA 1
ATOM 2138 C C . VAL A 1 257 ? 7.446 -1.499 -0.793 1.00 88.00 257 VAL A C 1
ATOM 2140 O O . VAL A 1 257 ? 6.751 -0.624 -1.280 1.00 88.00 257 VAL A O 1
ATOM 2143 N N . LEU A 1 258 ? 8.687 -1.761 -1.220 1.00 91.38 258 LEU A N 1
ATOM 2144 C CA . LEU A 1 258 ? 9.356 -0.953 -2.249 1.00 91.38 258 LEU A CA 1
ATOM 2145 C C . LEU A 1 258 ? 8.613 -0.979 -3.589 1.00 91.38 258 LEU A C 1
ATOM 2147 O O . LEU A 1 258 ? 8.432 0.062 -4.202 1.00 91.38 258 LEU A O 1
ATOM 2151 N N . VAL A 1 259 ? 8.117 -2.142 -4.024 1.00 92.00 259 VAL A N 1
ATOM 2152 C CA . VAL A 1 259 ? 7.274 -2.247 -5.229 1.00 92.00 259 VAL A CA 1
ATOM 2153 C C . VAL A 1 259 ? 5.977 -1.452 -5.080 1.00 92.00 259 VAL A C 1
ATOM 2155 O O . VAL A 1 259 ? 5.489 -0.869 -6.044 1.00 92.00 259 VAL A O 1
ATOM 2158 N N . HIS A 1 260 ? 5.398 -1.443 -3.880 1.00 88.38 260 HIS A N 1
ATOM 2159 C CA . HIS A 1 260 ? 4.172 -0.708 -3.606 1.00 88.38 260 HIS A CA 1
ATOM 2160 C C . HIS A 1 260 ? 4.400 0.806 -3.606 1.00 88.38 260 HIS A C 1
ATOM 2162 O O . HIS A 1 260 ? 3.628 1.528 -4.232 1.00 88.38 260 HIS A O 1
ATOM 2168 N N . THR A 1 261 ? 5.458 1.271 -2.938 1.00 87.62 261 THR A N 1
ATOM 2169 C CA . THR A 1 261 ? 5.787 2.694 -2.807 1.00 87.62 261 THR A CA 1
ATOM 2170 C C . THR A 1 261 ? 6.462 3.262 -4.044 1.00 87.62 261 THR A C 1
ATOM 2172 O O . THR A 1 261 ? 6.409 4.463 -4.218 1.00 87.62 261 THR A O 1
ATOM 2175 N N . ALA A 1 262 ? 7.018 2.447 -4.946 1.00 90.31 262 ALA A N 1
ATOM 2176 C CA . ALA A 1 262 ? 7.686 2.930 -6.158 1.00 90.31 262 ALA A CA 1
ATOM 2177 C C . ALA A 1 262 ? 6.841 3.933 -6.967 1.00 90.31 262 ALA A C 1
ATOM 2179 O O . ALA A 1 262 ? 7.392 4.840 -7.570 1.00 90.31 262 ALA A O 1
ATOM 2180 N N . TYR A 1 263 ? 5.510 3.824 -6.954 1.00 90.38 263 TYR A N 1
ATOM 2181 C CA . TYR A 1 263 ? 4.608 4.741 -7.666 1.00 90.38 263 TYR A CA 1
ATOM 2182 C C . TYR A 1 263 ? 4.541 6.164 -7.096 1.00 90.38 263 TYR A C 1
ATOM 2184 O O . TYR A 1 263 ? 3.929 7.028 -7.718 1.00 90.38 263 TYR A O 1
ATOM 2192 N N . THR A 1 264 ? 5.165 6.433 -5.946 1.00 84.94 264 THR A N 1
ATOM 2193 C CA . THR A 1 264 ? 5.398 7.806 -5.473 1.00 84.94 264 THR A CA 1
ATOM 2194 C C . THR A 1 264 ? 6.586 8.460 -6.182 1.00 84.94 264 THR A C 1
ATOM 2196 O O . THR A 1 264 ? 6.696 9.683 -6.183 1.00 84.94 264 THR A O 1
ATOM 2199 N N . ASN A 1 265 ? 7.460 7.674 -6.816 1.00 88.12 265 ASN A N 1
ATOM 2200 C CA . ASN A 1 265 ? 8.585 8.176 -7.591 1.00 88.12 265 ASN A CA 1
ATOM 2201 C C . ASN A 1 265 ? 8.108 8.671 -8.975 1.00 88.12 265 ASN A C 1
ATOM 2203 O O . ASN A 1 265 ? 7.411 7.935 -9.678 1.00 88.12 265 ASN A O 1
ATOM 2207 N N . PRO A 1 266 ? 8.482 9.891 -9.402 1.00 86.94 266 PRO A N 1
ATOM 2208 C CA . PRO A 1 266 ? 8.004 10.480 -10.655 1.00 86.94 266 PRO A CA 1
ATOM 2209 C C . PRO A 1 266 ? 8.441 9.728 -11.923 1.00 86.94 266 PRO A C 1
ATOM 2211 O O . PRO A 1 266 ? 7.777 9.869 -12.950 1.00 86.94 266 PRO A O 1
ATOM 2214 N N . ASP A 1 267 ? 9.503 8.919 -11.860 1.00 90.31 267 ASP A N 1
ATOM 2215 C CA . ASP A 1 267 ? 9.983 8.119 -12.995 1.00 90.31 267 ASP A CA 1
ATOM 2216 C C . ASP A 1 267 ? 9.214 6.795 -13.162 1.00 90.31 267 ASP A C 1
ATOM 2218 O O . ASP A 1 267 ? 9.398 6.081 -14.149 1.00 90.31 267 ASP A O 1
ATOM 2222 N N . ILE A 1 268 ? 8.337 6.457 -12.211 1.00 92.25 268 ILE A N 1
ATOM 2223 C CA . ILE A 1 268 ? 7.509 5.250 -12.224 1.00 92.25 268 ILE A CA 1
ATOM 2224 C C . ILE A 1 268 ? 6.111 5.613 -12.733 1.00 92.25 268 ILE A C 1
ATOM 2226 O O . ILE A 1 268 ? 5.348 6.334 -12.092 1.00 92.25 268 ILE A O 1
ATOM 2230 N N . SER A 1 269 ? 5.725 5.060 -13.880 1.00 92.56 269 SER A N 1
ATOM 2231 C CA . SER A 1 269 ? 4.381 5.228 -14.425 1.00 92.56 269 SER A CA 1
ATOM 2232 C C . SER A 1 269 ? 3.360 4.393 -13.654 1.00 92.56 269 SER A C 1
ATOM 2234 O O . SER A 1 269 ? 3.361 3.167 -13.722 1.00 92.56 269 SER A O 1
ATOM 2236 N N . TYR A 1 270 ? 2.397 5.055 -13.011 1.00 91.12 270 TYR A N 1
ATOM 2237 C CA . TYR A 1 270 ? 1.226 4.416 -12.388 1.00 91.12 270 TYR A CA 1
ATOM 2238 C C . TYR A 1 270 ? 0.229 3.809 -13.397 1.00 91.12 270 TYR A C 1
ATOM 2240 O O . TYR A 1 270 ? -0.790 3.242 -13.008 1.00 91.12 270 TYR A O 1
ATOM 2248 N N . LEU A 1 271 ? 0.516 3.905 -14.700 1.00 92.31 271 LEU A N 1
ATOM 2249 C CA . LEU A 1 271 ? -0.217 3.236 -15.779 1.00 92.31 271 LEU A CA 1
ATOM 2250 C C . LEU A 1 271 ? 0.580 2.081 -16.399 1.00 92.31 271 LEU A C 1
ATOM 2252 O O . LEU A 1 271 ? 0.215 1.593 -17.467 1.00 92.31 271 LEU A O 1
ATOM 2256 N N . MET A 1 272 ? 1.647 1.629 -15.740 1.00 92.75 272 MET A N 1
ATOM 2257 C CA . MET A 1 272 ? 2.397 0.432 -16.110 1.00 92.75 272 MET A CA 1
ATOM 2258 C C . MET A 1 272 ? 2.581 -0.452 -14.875 1.00 92.75 272 MET A C 1
ATOM 2260 O O . MET A 1 272 ? 2.753 0.072 -13.775 1.00 92.75 272 MET A O 1
ATOM 2264 N N . PRO A 1 273 ? 2.563 -1.786 -15.008 1.00 93.31 273 PRO A N 1
ATOM 2265 C CA . PRO A 1 273 ? 2.990 -2.648 -13.920 1.00 93.31 273 PRO A CA 1
ATOM 2266 C C . PRO A 1 273 ? 4.469 -2.439 -13.616 1.00 93.31 273 PRO A C 1
ATOM 2268 O O . PRO A 1 273 ? 5.277 -2.230 -14.526 1.00 93.31 273 PRO A O 1
ATOM 2271 N N . PHE A 1 274 ? 4.819 -2.578 -12.342 1.00 95.00 274 PHE A N 1
ATOM 2272 C CA . PHE A 1 274 ? 6.183 -2.437 -11.857 1.00 95.00 274 PHE A CA 1
ATOM 2273 C C . PHE A 1 274 ? 6.687 -3.732 -11.232 1.00 95.00 274 PHE A C 1
ATOM 2275 O O . PHE A 1 274 ? 5.974 -4.348 -10.434 1.00 95.00 274 PHE A O 1
ATOM 2282 N N . PHE A 1 275 ? 7.922 -4.105 -11.569 1.00 95.12 275 PHE A N 1
ATOM 2283 C CA . PHE A 1 275 ? 8.597 -5.296 -11.063 1.00 95.12 275 PHE A CA 1
ATOM 2284 C C . PHE A 1 275 ? 9.930 -4.965 -10.383 1.00 95.12 275 PHE A C 1
ATOM 2286 O O . PHE A 1 275 ? 10.711 -4.137 -10.851 1.00 95.12 275 PHE A O 1
ATOM 2293 N N . ILE A 1 276 ? 10.239 -5.700 -9.320 1.00 95.81 276 ILE A N 1
ATOM 2294 C CA . ILE A 1 276 ? 11.598 -5.900 -8.823 1.00 95.81 276 ILE A CA 1
ATOM 2295 C C . ILE A 1 276 ? 11.971 -7.352 -9.103 1.00 95.81 276 ILE A C 1
ATOM 2297 O O . ILE A 1 276 ? 11.317 -8.278 -8.614 1.00 95.81 276 ILE A O 1
ATOM 2301 N N . PHE A 1 277 ? 13.039 -7.534 -9.873 1.00 94.38 277 PHE A N 1
ATOM 2302 C CA . PHE A 1 277 ? 13.675 -8.827 -10.097 1.00 94.38 277 PHE A CA 1
ATOM 2303 C C . PHE A 1 277 ? 14.962 -8.884 -9.291 1.00 94.38 277 PHE A C 1
ATOM 2305 O O . PHE A 1 277 ? 15.802 -8.000 -9.428 1.00 94.38 277 PHE A O 1
ATOM 2312 N N . ASP A 1 278 ? 15.140 -9.911 -8.471 1.00 92.50 278 ASP A N 1
ATOM 2313 C CA . ASP A 1 278 ? 16.347 -10.096 -7.664 1.00 92.50 278 ASP A CA 1
ATOM 2314 C C . ASP A 1 278 ? 16.988 -11.455 -7.957 1.00 92.50 278 ASP A C 1
ATOM 2316 O O . ASP A 1 278 ? 16.359 -12.499 -7.780 1.00 92.50 278 ASP A O 1
ATOM 2320 N N . GLY A 1 279 ? 18.245 -11.435 -8.414 1.00 87.75 279 GLY A N 1
ATOM 2321 C CA . GLY A 1 279 ? 18.988 -12.631 -8.841 1.00 87.75 279 GLY A CA 1
ATOM 2322 C C . GLY A 1 279 ? 19.011 -12.853 -10.361 1.00 87.75 279 GLY A C 1
ATOM 2323 O O . GLY A 1 279 ? 18.447 -12.071 -11.119 1.00 87.75 279 GLY A O 1
ATOM 2324 N N . PHE A 1 280 ? 19.707 -13.902 -10.821 1.00 81.19 280 PHE A N 1
ATOM 2325 C CA . PHE A 1 280 ? 19.920 -14.184 -12.256 1.00 81.19 280 PHE A CA 1
ATOM 2326 C C . PHE A 1 280 ? 19.356 -15.533 -12.721 1.00 81.19 280 PHE A C 1
ATOM 2328 O O . PHE A 1 280 ? 18.586 -15.567 -13.675 1.00 81.19 280 PHE A O 1
ATOM 2335 N N . GLU A 1 281 ? 19.750 -16.638 -12.081 1.00 83.50 281 GLU A N 1
ATOM 2336 C CA . GLU A 1 281 ? 19.287 -17.984 -12.465 1.00 83.50 281 GLU A CA 1
ATOM 2337 C C . GLU A 1 281 ? 17.936 -18.325 -11.819 1.00 83.50 281 GLU A C 1
ATOM 2339 O O . GLU A 1 281 ? 16.991 -18.705 -12.511 1.00 83.50 281 GLU A O 1
ATOM 2344 N N . ASN A 1 282 ? 17.833 -18.090 -10.506 1.00 88.12 282 ASN A N 1
ATOM 2345 C CA . ASN A 1 282 ? 16.592 -18.143 -9.737 1.00 88.12 282 ASN A CA 1
ATOM 2346 C C . ASN A 1 282 ? 16.220 -16.720 -9.333 1.00 88.12 282 ASN A C 1
ATOM 2348 O O . ASN A 1 282 ? 16.840 -16.135 -8.441 1.00 88.12 282 ASN A O 1
ATOM 2352 N N . VAL A 1 283 ? 15.250 -16.153 -10.038 1.00 90.69 283 VAL A N 1
ATOM 2353 C CA . VAL A 1 283 ? 14.857 -14.753 -9.916 1.00 90.69 283 VAL A CA 1
ATOM 2354 C C . VAL A 1 283 ? 13.707 -14.658 -8.931 1.00 90.69 283 VAL A C 1
ATOM 2356 O O . VAL A 1 283 ? 12.609 -15.137 -9.208 1.00 90.69 283 VAL A O 1
ATOM 2359 N N . SER A 1 284 ? 13.940 -14.026 -7.783 1.00 93.31 284 SER A N 1
ATOM 2360 C CA . SER A 1 284 ? 12.845 -13.624 -6.904 1.00 93.31 284 SER A CA 1
ATOM 2361 C C . SER A 1 284 ? 12.112 -12.449 -7.548 1.00 93.31 284 SER A C 1
ATOM 2363 O O . SER A 1 284 ? 12.729 -11.439 -7.892 1.00 93.31 284 SER A O 1
ATOM 2365 N N . VAL A 1 285 ? 10.801 -12.589 -7.714 1.00 94.31 285 VAL A N 1
ATOM 2366 C CA . VAL A 1 285 ? 9.945 -11.617 -8.397 1.00 94.31 285 VAL A CA 1
ATOM 2367 C C . VAL A 1 285 ? 9.033 -10.961 -7.381 1.00 94.31 285 VAL A C 1
ATOM 2369 O O . VAL A 1 285 ? 8.394 -11.649 -6.585 1.00 94.31 285 VAL A O 1
ATOM 2372 N N . TYR A 1 286 ? 8.950 -9.637 -7.436 1.00 94.75 286 TYR A N 1
ATOM 2373 C CA . TYR A 1 286 ? 7.991 -8.834 -6.688 1.00 94.75 286 TYR A CA 1
ATOM 2374 C C . TYR A 1 286 ? 7.351 -7.857 -7.663 1.00 94.75 286 TYR A C 1
ATOM 2376 O O . TYR A 1 286 ? 8.069 -7.158 -8.370 1.00 94.75 286 TYR A O 1
ATOM 2384 N N . ALA A 1 287 ? 6.026 -7.802 -7.725 1.00 94.00 287 ALA A N 1
ATOM 2385 C CA . ALA A 1 287 ? 5.327 -7.014 -8.731 1.00 94.00 287 ALA A CA 1
ATOM 2386 C C . ALA A 1 287 ? 4.076 -6.335 -8.179 1.00 94.00 287 ALA A C 1
ATOM 2388 O O . ALA A 1 287 ? 3.449 -6.833 -7.246 1.00 94.00 287 ALA A O 1
ATOM 2389 N N . LYS A 1 288 ? 3.685 -5.206 -8.765 1.00 93.00 288 LYS A N 1
ATOM 2390 C CA . LYS A 1 288 ? 2.388 -4.565 -8.515 1.00 93.00 288 LYS A CA 1
ATOM 2391 C C . LYS A 1 288 ? 1.762 -4.181 -9.845 1.00 93.00 288 LYS A C 1
ATOM 2393 O O . LYS A 1 288 ? 2.419 -3.564 -10.681 1.00 93.00 288 LYS A O 1
ATOM 2398 N N . ILE A 1 289 ? 0.481 -4.508 -9.986 1.00 89.69 289 ILE A N 1
ATOM 2399 C CA . ILE A 1 289 ? -0.383 -3.988 -11.046 1.00 89.69 289 ILE A CA 1
ATOM 2400 C C . ILE A 1 289 ? -1.178 -2.826 -10.438 1.00 89.69 289 ILE A C 1
ATOM 2402 O O . ILE A 1 289 ? -1.884 -3.055 -9.453 1.00 89.69 289 ILE A O 1
ATOM 2406 N N . PRO A 1 290 ? -1.093 -1.604 -10.987 1.00 90.88 290 PRO A N 1
ATOM 2407 C CA . PRO A 1 290 ? -1.943 -0.495 -10.564 1.00 90.88 290 PRO A CA 1
ATOM 2408 C C . PRO A 1 290 ? -3.432 -0.844 -10.671 1.00 90.88 290 PRO A C 1
ATOM 2410 O O . PRO A 1 290 ? -3.863 -1.439 -11.668 1.00 90.88 290 PRO A O 1
ATOM 2413 N N . LYS A 1 291 ? -4.244 -0.438 -9.684 1.00 90.81 291 LYS A N 1
ATOM 2414 C CA . LYS A 1 291 ? -5.687 -0.749 -9.642 1.00 90.81 291 LYS A CA 1
ATOM 2415 C C . LYS A 1 291 ? -6.419 -0.291 -10.911 1.00 90.81 291 LYS A C 1
ATOM 2417 O O . LYS A 1 291 ? -7.271 -1.020 -11.411 1.00 90.81 291 LYS A O 1
ATOM 2422 N N . LEU A 1 292 ? -6.019 0.839 -11.503 1.00 91.94 292 LEU A N 1
ATOM 2423 C CA . LEU A 1 292 ? -6.559 1.326 -12.781 1.00 91.94 292 LEU A CA 1
ATOM 2424 C C . LEU A 1 292 ? -6.405 0.326 -13.936 1.00 91.94 292 LEU A C 1
ATOM 2426 O O . LEU A 1 292 ? -7.347 0.128 -14.705 1.00 91.94 292 LEU A O 1
ATOM 2430 N N . LEU A 1 293 ? -5.237 -0.309 -14.071 1.00 89.38 293 LEU A N 1
ATOM 2431 C CA . LEU A 1 293 ? -5.008 -1.300 -15.127 1.00 89.38 293 LEU A CA 1
ATOM 2432 C C . LEU A 1 293 ? -5.816 -2.567 -14.862 1.00 89.38 293 LEU A C 1
ATOM 2434 O O . LEU A 1 293 ? -6.433 -3.106 -15.781 1.00 89.38 293 LEU A O 1
ATOM 2438 N N . LYS A 1 294 ? -5.862 -3.001 -13.598 1.00 87.88 294 LYS A N 1
ATOM 2439 C CA . LYS A 1 294 ? -6.656 -4.154 -13.168 1.00 87.88 294 LYS A CA 1
ATOM 2440 C C . LYS A 1 294 ? -8.138 -3.967 -13.490 1.00 87.88 294 LYS A C 1
ATOM 2442 O O . LYS A 1 294 ? -8.733 -4.856 -14.082 1.00 87.88 294 LYS A O 1
ATOM 2447 N N . LEU A 1 295 ? -8.715 -2.807 -13.184 1.00 89.62 295 LEU A N 1
ATOM 2448 C CA . LEU A 1 295 ? -10.121 -2.510 -13.475 1.00 89.62 295 LEU A CA 1
ATOM 2449 C C . LEU A 1 295 ? -10.401 -2.423 -14.981 1.00 89.62 295 LEU A C 1
ATOM 2451 O O . LEU A 1 295 ? -11.390 -2.978 -15.467 1.00 89.62 295 LEU A O 1
ATOM 2455 N N . LYS A 1 296 ? -9.518 -1.758 -15.736 1.00 89.06 296 LYS A N 1
ATOM 2456 C CA . LYS A 1 296 ? -9.708 -1.559 -17.177 1.00 89.06 296 LYS A CA 1
ATOM 2457 C C . LYS A 1 296 ? -9.607 -2.861 -17.967 1.00 89.06 296 LYS A C 1
ATOM 2459 O O . LYS A 1 296 ? -10.470 -3.134 -18.800 1.00 89.06 296 LYS A O 1
ATOM 2464 N N . TYR A 1 297 ? -8.560 -3.640 -17.710 1.00 84.62 297 TYR A N 1
ATOM 2465 C CA . TYR A 1 297 ? -8.214 -4.810 -18.518 1.00 84.62 297 TYR A CA 1
ATOM 2466 C C . TYR A 1 297 ? -8.581 -6.141 -17.854 1.00 84.62 297 TYR A C 1
ATOM 2468 O O . TYR A 1 297 ? -8.505 -7.172 -18.507 1.00 84.62 297 TYR A O 1
ATOM 2476 N N . ASN A 1 298 ? -9.028 -6.136 -16.592 1.00 80.69 298 ASN A N 1
ATOM 2477 C CA . ASN A 1 298 ? -9.307 -7.345 -15.808 1.00 80.69 298 ASN A CA 1
ATOM 2478 C C . ASN A 1 298 ? -8.097 -8.292 -15.725 1.00 80.69 298 ASN A C 1
ATOM 2480 O O . ASN A 1 298 ? -8.215 -9.493 -15.958 1.00 80.69 298 ASN A O 1
ATOM 2484 N N . ILE A 1 299 ? -6.929 -7.723 -15.421 1.00 79.25 299 ILE A N 1
ATOM 2485 C CA . ILE A 1 299 ? -5.651 -8.440 -15.364 1.00 79.25 299 ILE A CA 1
ATOM 2486 C C . ILE A 1 299 ? -5.234 -8.771 -13.925 1.00 79.25 299 ILE A C 1
ATOM 2488 O O . ILE A 1 299 ? -5.399 -7.969 -13.005 1.00 79.25 299 ILE A O 1
ATOM 2492 N N . ASP A 1 300 ? -4.624 -9.938 -13.745 1.00 82.94 300 ASP A N 1
ATOM 2493 C CA . ASP A 1 300 ? -3.884 -10.344 -12.547 1.00 82.94 300 ASP A CA 1
ATOM 2494 C C . ASP A 1 300 ? -2.553 -10.987 -12.966 1.00 82.94 300 ASP A C 1
ATOM 2496 O O . ASP A 1 300 ? -2.355 -11.214 -14.149 1.00 82.94 300 ASP A O 1
ATOM 2500 N N . PHE A 1 301 ? -1.626 -11.271 -12.048 1.00 85.44 301 PHE A N 1
ATOM 2501 C CA . PHE A 1 301 ? -0.408 -12.040 -12.376 1.00 85.44 301 PHE A CA 1
ATOM 2502 C C . PHE A 1 301 ? -0.420 -13.463 -11.805 1.00 85.44 301 PHE A C 1
ATOM 2504 O O . PHE A 1 301 ? 0.628 -14.104 -11.714 1.00 85.44 301 PHE A O 1
ATOM 2511 N N . LYS A 1 302 ? -1.591 -13.992 -11.424 1.00 81.75 302 LYS A N 1
ATOM 2512 C CA . LYS A 1 302 ? -1.682 -15.339 -10.833 1.00 81.75 302 LYS A CA 1
ATOM 2513 C C . LYS A 1 302 ? -1.329 -16.429 -11.839 1.00 81.75 302 LYS A C 1
ATOM 2515 O O . LYS A 1 302 ? -0.719 -17.423 -11.462 1.00 81.75 302 LYS A O 1
ATOM 2520 N N . GLY A 1 303 ? -1.643 -16.215 -13.117 1.00 79.31 303 GLY A N 1
ATOM 2521 C CA . GLY A 1 303 ? -1.268 -17.113 -14.210 1.00 79.31 303 GLY A CA 1
ATOM 2522 C C . GLY A 1 303 ? 0.230 -17.132 -14.538 1.00 79.31 303 GLY A C 1
ATOM 2523 O O . GLY A 1 303 ? 0.632 -17.883 -15.418 1.00 79.31 303 GLY A O 1
ATOM 2524 N N . MET A 1 304 ? 1.054 -16.321 -13.861 1.00 84.06 304 MET A N 1
ATOM 2525 C CA . MET A 1 304 ? 2.511 -16.271 -14.051 1.00 84.06 304 MET A CA 1
ATOM 2526 C C . MET A 1 304 ? 3.275 -16.933 -12.899 1.00 84.06 304 MET A C 1
ATOM 2528 O O . MET A 1 304 ? 4.380 -16.508 -12.583 1.00 84.06 304 MET A O 1
ATOM 2532 N N . ASP A 1 305 ? 2.689 -17.908 -12.204 1.00 86.38 305 ASP A N 1
ATOM 2533 C CA . ASP A 1 305 ? 3.282 -18.525 -11.005 1.00 86.38 305 ASP A CA 1
ATOM 2534 C C . ASP A 1 305 ? 3.610 -17.510 -9.887 1.00 86.38 305 ASP A C 1
ATOM 2536 O O . ASP A 1 305 ? 4.507 -17.722 -9.064 1.00 86.38 305 ASP A O 1
ATOM 2540 N N . LEU A 1 306 ? 2.892 -16.380 -9.849 1.00 87.69 306 LEU A N 1
ATOM 2541 C CA . LEU A 1 306 ? 2.999 -15.402 -8.772 1.00 87.69 306 LEU A CA 1
ATOM 2542 C C . LEU A 1 306 ? 1.800 -15.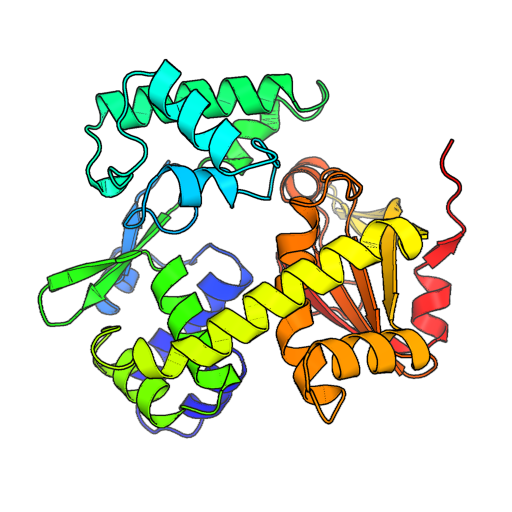506 -7.834 1.00 87.69 306 LEU A C 1
ATOM 2544 O O . LEU A 1 306 ? 0.646 -15.604 -8.244 1.00 87.69 306 LEU A O 1
ATOM 2548 N N . THR A 1 307 ? 2.077 -15.412 -6.540 1.00 84.19 307 THR A N 1
ATOM 2549 C CA . THR A 1 307 ? 1.049 -15.380 -5.497 1.00 84.19 307 THR A CA 1
ATOM 2550 C C . THR A 1 307 ? 0.771 -13.943 -5.074 1.00 84.19 307 THR A C 1
ATOM 2552 O O . THR A 1 307 ? 1.674 -13.111 -5.079 1.00 84.19 307 THR A O 1
ATOM 2555 N N . GLY A 1 308 ? -0.478 -13.634 -4.720 1.00 79.75 308 GLY A N 1
ATOM 2556 C CA . GLY A 1 308 ? -0.918 -12.277 -4.383 1.00 79.75 308 GLY A CA 1
ATOM 2557 C C . GLY A 1 308 ? -2.155 -11.842 -5.172 1.00 79.75 308 GLY A C 1
ATOM 2558 O O . GLY A 1 308 ? -2.783 -12.649 -5.854 1.00 79.75 308 GLY A O 1
ATOM 2559 N N . ASN A 1 309 ? -2.537 -10.568 -5.048 1.00 71.38 309 ASN A N 1
ATOM 2560 C CA . ASN A 1 309 ? -3.702 -10.003 -5.754 1.00 71.38 309 ASN A CA 1
ATOM 2561 C C . ASN A 1 309 ? -3.524 -8.517 -6.123 1.00 71.38 309 ASN A C 1
ATOM 2563 O O . ASN A 1 309 ? -3.976 -8.078 -7.179 1.00 71.38 309 ASN A O 1
ATOM 2567 N N . ASN A 1 310 ? -2.845 -7.745 -5.271 1.00 78.00 310 ASN A N 1
ATOM 2568 C CA . ASN A 1 310 ? -2.477 -6.348 -5.552 1.00 78.00 310 ASN A CA 1
ATOM 2569 C C . ASN A 1 310 ? -0.952 -6.165 -5.598 1.00 78.00 310 ASN A C 1
ATOM 2571 O O . ASN A 1 310 ? -0.423 -5.477 -6.467 1.00 78.00 310 ASN A O 1
ATOM 2575 N N . ILE A 1 311 ? -0.245 -6.843 -4.692 1.00 87.12 311 ILE A N 1
ATOM 2576 C CA . ILE A 1 311 ? 1.202 -7.049 -4.745 1.00 87.12 311 ILE A CA 1
ATOM 2577 C C . ILE A 1 311 ? 1.417 -8.547 -4.931 1.00 87.12 311 ILE A C 1
ATOM 2579 O O . ILE A 1 311 ? 0.851 -9.349 -4.185 1.00 87.12 311 ILE A O 1
ATOM 2583 N N . TYR A 1 312 ? 2.207 -8.899 -5.930 1.00 89.38 312 TYR A N 1
ATOM 2584 C CA . TYR A 1 312 ? 2.507 -10.255 -6.347 1.00 89.38 312 TYR A CA 1
ATOM 2585 C C . TYR A 1 312 ? 3.948 -10.598 -6.005 1.00 89.38 312 TYR A C 1
ATOM 2587 O O . TYR A 1 312 ? 4.828 -9.739 -6.071 1.00 89.38 312 TYR A O 1
ATOM 2595 N N . PHE A 1 313 ? 4.199 -11.848 -5.645 1.00 90.94 313 PHE A N 1
ATOM 2596 C CA . PHE A 1 313 ? 5.546 -12.344 -5.410 1.00 90.94 313 PHE A CA 1
ATOM 2597 C C . PHE A 1 313 ? 5.658 -13.837 -5.717 1.00 90.94 313 PHE A C 1
ATOM 2599 O O . PHE A 1 313 ? 4.695 -14.597 -5.576 1.00 90.94 313 PHE A O 1
ATOM 2606 N N . GLY A 1 314 ? 6.850 -14.253 -6.130 1.00 91.69 314 GLY A N 1
ATOM 2607 C CA . GLY A 1 314 ? 7.146 -15.626 -6.526 1.00 91.69 314 GLY A CA 1
ATOM 2608 C C . GLY A 1 314 ? 8.606 -15.783 -6.934 1.00 91.69 314 GLY A C 1
ATOM 2609 O O . GLY A 1 314 ? 9.425 -14.891 -6.703 1.00 91.69 314 GLY A O 1
ATOM 2610 N N . ASN A 1 315 ? 8.936 -16.923 -7.533 1.00 93.75 315 ASN A N 1
ATOM 2611 C CA . ASN A 1 315 ? 10.254 -17.152 -8.114 1.00 93.75 315 ASN A CA 1
ATOM 2612 C C . ASN A 1 315 ? 10.096 -17.632 -9.553 1.00 93.75 315 ASN A C 1
ATOM 2614 O O . ASN A 1 315 ? 9.297 -18.525 -9.819 1.00 93.75 315 ASN A O 1
ATOM 2618 N N . TRP A 1 316 ? 10.890 -17.066 -10.454 1.00 92.94 316 TRP A N 1
ATOM 2619 C CA . TRP A 1 316 ? 10.992 -17.507 -11.839 1.00 92.94 316 TRP A CA 1
ATOM 2620 C C . TRP A 1 316 ? 12.384 -18.055 -12.111 1.00 92.94 316 TRP A C 1
ATOM 2622 O O . TRP A 1 316 ? 13.392 -17.502 -11.669 1.00 92.94 316 TRP A O 1
ATOM 2632 N N . SER A 1 317 ? 12.445 -19.118 -12.901 1.00 91.75 317 SER A N 1
ATOM 2633 C CA . SER A 1 317 ? 13.675 -19.490 -13.588 1.00 91.75 317 SER A CA 1
ATOM 2634 C C . SER A 1 317 ? 14.043 -18.423 -14.621 1.00 91.75 317 SER A C 1
ATOM 2636 O O . SER A 1 317 ? 13.185 -17.731 -15.177 1.00 91.75 317 SER A O 1
ATOM 2638 N N . LYS A 1 318 ? 15.323 -18.351 -14.983 1.00 89.00 318 LYS A N 1
ATOM 2639 C CA . LYS A 1 318 ? 15.798 -17.547 -16.121 1.00 89.00 318 LYS A CA 1
ATOM 2640 C C . LYS A 1 318 ? 15.021 -17.811 -17.417 1.00 89.00 318 LYS A C 1
ATOM 2642 O O . LYS A 1 318 ? 14.831 -16.895 -18.214 1.00 89.00 318 LYS A O 1
ATOM 2647 N N . LYS A 1 319 ? 14.568 -19.053 -17.636 1.00 88.00 319 LYS A N 1
ATOM 2648 C CA . LYS A 1 319 ? 13.747 -19.426 -18.798 1.00 88.00 319 LYS A CA 1
ATOM 2649 C C . LYS A 1 319 ? 12.358 -18.787 -18.730 1.00 88.00 319 LYS A C 1
ATOM 2651 O O . LYS A 1 319 ? 11.949 -18.191 -19.718 1.00 88.00 319 LYS A O 1
ATOM 2656 N N . GLN A 1 320 ? 11.687 -18.859 -17.577 1.00 88.69 320 GLN A N 1
ATOM 2657 C CA . GLN A 1 320 ? 10.398 -18.190 -17.350 1.00 88.69 320 GLN A CA 1
ATOM 2658 C C . GLN A 1 320 ? 10.519 -16.669 -17.506 1.00 88.69 320 GLN A C 1
ATOM 2660 O O . GLN A 1 320 ? 9.718 -16.058 -18.204 1.00 88.69 320 GLN A O 1
ATOM 2665 N N . LEU A 1 321 ? 11.563 -16.053 -16.937 1.00 88.31 321 LEU A N 1
ATOM 2666 C CA . LEU A 1 321 ? 11.800 -14.614 -17.100 1.00 88.31 321 LEU A CA 1
ATOM 2667 C C . LEU A 1 321 ? 11.898 -14.229 -18.585 1.00 88.31 321 LEU A C 1
ATOM 2669 O O . LEU A 1 321 ? 11.260 -13.273 -19.012 1.00 88.31 321 LEU A O 1
ATOM 2673 N N . LYS A 1 322 ? 12.657 -14.995 -19.379 1.00 85.38 322 LYS A N 1
ATOM 2674 C CA . LYS A 1 322 ? 12.801 -14.773 -20.827 1.00 85.38 322 LYS A CA 1
ATOM 2675 C C . LYS A 1 322 ? 11.525 -15.052 -21.622 1.00 85.38 322 LYS A C 1
ATOM 2677 O O . LYS A 1 322 ? 11.346 -14.445 -22.669 1.00 85.38 322 LYS A O 1
ATOM 2682 N N . SER A 1 323 ? 10.678 -15.984 -21.183 1.00 84.81 323 SER A N 1
ATOM 2683 C CA . SER A 1 323 ? 9.409 -16.254 -21.869 1.00 84.81 323 SER A CA 1
ATOM 2684 C C . SER A 1 323 ? 8.355 -15.195 -21.578 1.00 84.81 323 SER A C 1
ATOM 2686 O O . SER A 1 323 ? 7.509 -14.949 -22.427 1.00 84.81 323 SER A O 1
ATOM 2688 N N . TYR A 1 324 ? 8.397 -14.589 -20.389 1.00 85.25 324 TYR A N 1
ATOM 2689 C CA . TYR A 1 324 ? 7.448 -13.554 -19.990 1.00 85.25 324 TYR A CA 1
ATOM 2690 C C . TYR A 1 324 ? 7.868 -12.153 -20.429 1.00 85.25 324 TYR A C 1
ATOM 2692 O O . TYR A 1 324 ? 6.998 -11.335 -20.703 1.00 85.25 324 TYR A O 1
ATOM 2700 N N . LEU A 1 325 ? 9.171 -11.861 -20.493 1.00 83.50 325 LEU A N 1
ATOM 2701 C CA . LEU A 1 325 ? 9.677 -10.542 -20.868 1.00 83.50 325 LEU A CA 1
ATOM 2702 C C . LEU A 1 325 ? 10.267 -10.546 -22.274 1.00 83.50 325 LEU A C 1
ATOM 2704 O O . LEU A 1 325 ? 11.270 -11.212 -22.537 1.00 83.50 325 LEU A O 1
ATOM 2708 N N . ARG A 1 326 ? 9.715 -9.699 -23.143 1.00 76.00 326 ARG A N 1
ATOM 2709 C CA . ARG A 1 326 ? 10.358 -9.290 -24.395 1.00 76.00 326 ARG A CA 1
ATOM 2710 C C . ARG A 1 326 ? 10.946 -7.887 -24.245 1.00 76.00 326 ARG A C 1
ATOM 2712 O O . ARG A 1 326 ? 10.366 -7.071 -23.523 1.00 76.00 326 ARG A O 1
ATOM 2719 N N . PRO A 1 327 ? 12.064 -7.566 -24.925 1.00 63.94 327 PRO A N 1
ATOM 2720 C CA . PRO A 1 327 ? 12.530 -6.187 -25.019 1.00 63.94 327 PRO A CA 1
ATOM 2721 C C . PRO A 1 327 ? 11.375 -5.282 -25.464 1.00 63.94 327 PRO A C 1
ATOM 2723 O O . PRO A 1 327 ? 10.692 -5.577 -26.444 1.00 63.94 327 PRO A O 1
ATOM 2726 N N . GLY A 1 328 ? 11.107 -4.234 -24.690 1.00 56.06 328 GLY A N 1
ATOM 2727 C CA . GLY A 1 328 ? 10.107 -3.223 -25.009 1.00 56.06 328 GLY A CA 1
ATOM 2728 C C . GLY A 1 328 ? 10.827 -1.909 -25.245 1.00 56.06 328 GLY A C 1
ATOM 2729 O O . GLY A 1 328 ? 11.574 -1.463 -24.376 1.00 56.06 328 GLY A O 1
ATOM 2730 N N . GLU A 1 329 ? 10.632 -1.307 -26.409 1.00 41.78 329 GLU A N 1
ATOM 2731 C CA . GLU A 1 329 ? 11.115 0.044 -26.677 1.00 41.78 329 GLU A CA 1
ATOM 2732 C C . GLU A 1 329 ? 10.055 1.056 -26.238 1.00 41.78 329 GLU A C 1
ATOM 2734 O O . GLU A 1 329 ? 8.851 0.842 -26.404 1.00 41.78 329 GLU A O 1
ATOM 2739 N N . ARG A 1 330 ? 10.506 2.160 -25.638 1.00 40.62 330 ARG A N 1
ATOM 2740 C CA . ARG A 1 330 ? 9.667 3.338 -25.426 1.00 40.62 330 ARG A CA 1
ATOM 2741 C C . ARG A 1 330 ? 9.626 4.068 -26.768 1.00 40.62 330 ARG A C 1
ATOM 2743 O O . ARG A 1 330 ? 10.687 4.461 -27.243 1.00 40.62 330 ARG A O 1
ATOM 2750 N N . VAL A 1 331 ? 8.443 4.194 -27.371 1.00 34.53 331 VAL A N 1
ATOM 2751 C CA . VAL A 1 331 ? 8.237 5.120 -28.498 1.00 34.53 331 VAL A CA 1
ATOM 2752 C C . VAL A 1 331 ? 8.195 6.541 -27.960 1.00 34.53 331 VAL A C 1
ATOM 2754 O O . VAL A 1 331 ? 7.506 6.744 -26.928 1.00 34.53 331 VAL A O 1
#

Sequence (331 aa):
MYKILKMVENMEDNELKDFVDVLYQYYINKEINLSDGKLKQYGIFREVDELLIYDKKGPLYISLHNFNEIPLFRTEIESIEYIKSMKLTPETPYDELTEFEKGMLTENLIQKAKNKVPIGYKKLIEDVLMGNDYWIINKNGEKTHLCKYVAYLNALCKIGKLNEAKYALKTKSMENHMENLKDYRILLAKSISIFDNLIPKNIKYANIDYKFMGKRRRHEEYSMLCQYVHVNKNLSETIMSKLGLNNNSLLKKYYPVLVHTAYTNPDISYLMPFFIFDGFENVSVYAKIPKLLKLKYNIDFKGMDLTGNNIYFGNWSKKQLKSYLRPGERV

pLDDT: mean 88.16, std 10.41, range [34.53, 98.38]

Mean predicted aligned error: 5.86 Å

Radius of gyration: 20.29 Å; Cα contacts (8 Å, |Δi|>4): 499; chains: 1; bounding box: 49×50×54 Å